Protein AF-A0A1Q3WCF1-F1 (afdb_monomer)

Nearest PDB structures (foldseek):
  7uqv-assembly1_B  TM=4.360E-01  e=8.100E-01  Pseudobacteroides cellulosolvens ATCC 35603 = DSM 2933
  7uqv-assembly2_C  TM=4.539E-01  e=1.122E+00  Pseudobacteroides cellulosolvens ATCC 35603 = DSM 2933
  3nvd-assembly2_B  TM=3.924E-01  e=1.007E+00  Bacillus subtilis
  7uqv-assembly1_A  TM=4.135E-01  e=1.733E+00  Pseudobacteroides cellulosolvens ATCC 35603 = DSM 2933
  3lk6-assembly1_A  TM=3.964E-01  e=2.984E+00  Bacillus subtilis

Sequence (309 aa):
MLNQNKFFKEEKLFKQASIIPLIFFIVLFNLAAMQANTQSNASLSKQPSNMIKVGLTDIPEKEEFNLEYLIKEKAYLKLLENDIIPYLQQKKIKSLTCFMSYAWGDSYHEYWVKRFSEMLHKAGIQVLLDRWAIKKGTVLAEFIKKIGEADWVVVVGTKLYLEKCNKRAENVRDKEPVVKFEAQLIEYLVGYSAQRGDKVIPILLEGTPEEGLPFMLRPKVFIDFSRGDYFEELLKLIRDLYDVDHRDKVFETFIERFKKYAAVAAANITEQERKEFQEKRAKEILKLDKEVSEEIDAYKKELLKKSTD

pLDDT: mean 74.84, std 23.02, range [22.56, 97.19]

Structure (mmCIF, N/CA/C/O backbone):
data_AF-A0A1Q3WCF1-F1
#
_entry.id   AF-A0A1Q3WCF1-F1
#
loop_
_atom_site.group_PDB
_atom_site.id
_atom_site.type_symbol
_atom_site.label_atom_id
_atom_site.label_alt_id
_atom_site.label_comp_id
_atom_site.label_asym_id
_atom_site.label_entity_id
_atom_site.label_seq_id
_atom_site.pdbx_PDB_ins_code
_atom_site.Cartn_x
_atom_site.Cartn_y
_atom_site.Cartn_z
_atom_site.occupancy
_atom_site.B_iso_or_equiv
_atom_site.auth_seq_id
_atom_site.auth_comp_id
_atom_site.auth_asym_id
_atom_site.auth_atom_id
_atom_site.pdbx_PDB_model_num
ATOM 1 N N . MET A 1 1 ? -6.353 -53.859 34.740 1.00 32.38 1 MET A N 1
ATOM 2 C CA . MET A 1 1 ? -5.549 -53.716 35.970 1.00 32.38 1 MET A CA 1
ATOM 3 C C . MET A 1 1 ? -4.821 -52.383 35.894 1.00 32.38 1 MET A C 1
ATOM 5 O O . MET A 1 1 ? -4.080 -52.228 34.940 1.00 32.38 1 MET A O 1
ATOM 9 N N . LEU A 1 2 ? -5.108 -51.486 36.856 1.00 31.56 2 LEU A N 1
ATOM 10 C CA . LEU A 1 2 ? -4.261 -50.417 37.438 1.00 31.56 2 LEU A CA 1
ATOM 11 C C . LEU A 1 2 ? -3.522 -49.431 36.495 1.00 31.56 2 LEU A C 1
ATOM 13 O O . LEU A 1 2 ? -2.828 -49.842 35.586 1.00 31.56 2 LEU A O 1
ATOM 17 N N . ASN A 1 3 ? -3.495 -48.115 36.713 1.00 27.27 3 ASN A N 1
ATOM 18 C CA . ASN A 1 3 ? -4.114 -47.240 37.705 1.00 27.27 3 ASN A CA 1
ATOM 19 C C . ASN A 1 3 ? -3.964 -45.782 37.215 1.00 27.27 3 ASN A C 1
ATOM 21 O O . ASN A 1 3 ? -3.098 -45.483 36.396 1.00 27.27 3 ASN A O 1
ATOM 25 N N . GLN A 1 4 ? -4.820 -44.897 37.714 1.00 32.75 4 GLN A N 1
ATOM 26 C CA . GLN A 1 4 ? -4.986 -43.511 37.285 1.00 32.75 4 GLN A CA 1
ATOM 27 C C . GLN A 1 4 ? -4.034 -42.475 37.935 1.00 32.75 4 GLN A C 1
ATOM 29 O O . GLN A 1 4 ? -3.490 -42.708 39.010 1.00 32.75 4 GLN A O 1
ATOM 34 N N . ASN A 1 5 ? -4.066 -41.266 37.341 1.00 31.52 5 ASN A N 1
ATOM 35 C CA . ASN A 1 5 ? -3.987 -39.914 37.938 1.00 31.52 5 ASN A CA 1
ATOM 36 C C . ASN A 1 5 ? -2.615 -39.313 38.310 1.00 31.52 5 ASN A C 1
ATOM 38 O O . ASN A 1 5 ? -1.992 -39.747 39.271 1.00 31.52 5 ASN A O 1
ATOM 42 N N . LYS A 1 6 ? -2.271 -38.147 37.722 1.00 30.58 6 LYS A N 1
ATOM 43 C CA . LYS A 1 6 ? -2.528 -36.804 38.314 1.00 30.58 6 LYS A CA 1
ATOM 44 C C . LYS A 1 6 ? -1.842 -35.631 37.561 1.00 30.58 6 LYS A C 1
ATOM 46 O O . LYS A 1 6 ? -0.657 -35.684 37.283 1.00 30.58 6 LYS A O 1
ATOM 51 N N . PHE A 1 7 ? -2.621 -34.546 37.420 1.00 26.75 7 PHE A N 1
ATOM 52 C CA . PHE A 1 7 ? -2.285 -33.104 37.523 1.00 26.75 7 PHE A CA 1
ATOM 53 C C . PHE A 1 7 ? -1.535 -32.324 36.413 1.00 26.75 7 PHE A C 1
ATOM 55 O O . PHE A 1 7 ? -0.323 -32.363 36.292 1.00 26.75 7 PHE A O 1
ATOM 62 N N . PHE A 1 8 ? -2.327 -31.515 35.689 1.00 29.05 8 PHE A N 1
ATOM 63 C CA . PHE A 1 8 ? -2.325 -30.036 35.593 1.00 29.05 8 PHE A CA 1
ATOM 64 C C . PHE A 1 8 ? -1.015 -29.209 35.675 1.00 29.05 8 PHE A C 1
ATOM 66 O O . PHE A 1 8 ? -0.327 -29.227 36.690 1.00 29.05 8 PHE A O 1
ATOM 73 N N . LYS A 1 9 ? -0.933 -28.268 34.709 1.00 27.44 9 LYS A N 1
ATOM 74 C CA . LYS A 1 9 ? -0.263 -26.944 34.688 1.00 27.44 9 LYS A CA 1
ATOM 75 C C . LYS A 1 9 ? 1.226 -26.900 34.296 1.00 27.44 9 LYS A C 1
ATOM 77 O O . LYS A 1 9 ? 2.074 -27.269 35.087 1.00 27.44 9 LYS A O 1
ATOM 82 N N . GLU A 1 10 ? 1.511 -26.304 33.131 1.00 28.80 10 GLU A N 1
ATOM 83 C CA . GLU A 1 10 ? 2.379 -25.115 33.027 1.00 28.80 10 GLU A CA 1
ATOM 84 C C . GLU A 1 10 ? 2.271 -24.444 31.640 1.00 28.80 10 GLU A C 1
ATOM 86 O O . GLU A 1 10 ? 2.553 -25.029 30.596 1.00 28.80 10 GLU A O 1
ATOM 91 N N . GLU A 1 11 ? 1.803 -23.192 31.660 1.00 35.38 11 GLU A N 1
ATOM 92 C CA . GLU A 1 11 ? 2.002 -22.186 30.616 1.00 35.38 11 GLU A CA 1
ATOM 93 C C . GLU A 1 11 ? 3.467 -21.711 30.603 1.00 35.38 11 GLU A C 1
ATOM 95 O O . GLU A 1 11 ? 4.160 -21.809 31.611 1.00 35.38 11 GLU A O 1
ATOM 100 N N . LYS A 1 12 ? 3.845 -21.042 29.503 1.00 30.89 12 LYS A N 1
ATOM 101 C CA . LYS A 1 12 ? 5.094 -20.300 29.224 1.00 30.89 12 LYS A CA 1
ATOM 102 C C . LYS A 1 12 ? 6.252 -21.109 28.653 1.00 30.89 12 LYS A C 1
ATOM 104 O O . LYS A 1 12 ? 7.085 -21.631 29.375 1.00 30.89 12 LYS A O 1
ATOM 109 N N . LEU A 1 13 ? 6.420 -20.975 27.339 1.00 27.58 13 LEU A N 1
ATOM 110 C CA . LEU A 1 13 ? 7.733 -20.961 26.686 1.00 27.58 13 LEU A CA 1
ATOM 111 C C . LEU A 1 13 ? 7.687 -20.040 25.448 1.00 27.58 13 LEU A C 1
ATOM 113 O O . LEU A 1 13 ? 7.908 -20.467 24.321 1.00 27.58 13 LEU A O 1
ATOM 117 N N . PHE A 1 14 ? 7.397 -18.749 25.653 1.00 31.19 14 PHE A N 1
ATOM 118 C CA . PHE A 1 14 ? 7.795 -17.715 24.689 1.00 31.19 14 PHE A CA 1
ATOM 119 C C . PHE A 1 14 ? 9.223 -17.302 25.049 1.00 31.19 14 PHE A C 1
ATOM 121 O O . PHE A 1 14 ? 9.461 -16.574 26.013 1.00 31.19 14 PHE A O 1
ATOM 128 N N . LYS A 1 15 ? 10.186 -17.884 24.331 1.00 32.00 15 LYS A N 1
ATOM 129 C CA . LYS A 1 15 ? 11.611 -17.579 24.467 1.00 32.00 15 LYS A CA 1
ATOM 130 C C . LYS A 1 15 ? 11.869 -16.116 24.092 1.00 32.00 15 LYS A C 1
ATOM 132 O O . LYS A 1 15 ? 11.337 -15.621 23.103 1.00 32.00 15 LYS A O 1
ATOM 137 N N . GLN A 1 16 ? 12.705 -15.473 24.905 1.00 36.78 16 GLN A N 1
ATOM 138 C CA . GLN A 1 16 ? 13.247 -14.123 24.754 1.00 36.78 16 GLN A CA 1
ATOM 139 C C . GLN A 1 16 ? 13.681 -13.834 23.309 1.00 36.78 16 GLN A C 1
ATOM 141 O O . GLN A 1 16 ? 14.698 -14.348 22.843 1.00 36.78 16 GLN A O 1
ATOM 146 N N . ALA A 1 17 ? 12.941 -12.967 22.620 1.00 31.34 17 ALA A N 1
ATOM 147 C CA . ALA A 1 17 ? 13.474 -12.216 21.496 1.00 31.34 17 ALA A CA 1
ATOM 148 C C . ALA A 1 17 ? 14.133 -10.956 22.067 1.00 31.34 17 ALA A C 1
ATOM 150 O O . ALA A 1 17 ? 13.488 -10.114 22.685 1.00 31.34 17 ALA A O 1
ATOM 151 N N . SER A 1 18 ? 15.449 -10.897 21.914 1.00 34.00 18 SER A N 1
ATOM 152 C CA . SER A 1 18 ? 16.310 -9.783 22.286 1.00 34.00 18 SER A CA 1
ATOM 153 C C . SER A 1 18 ? 15.791 -8.447 21.723 1.00 34.00 18 SER A C 1
ATOM 155 O O . SER A 1 18 ? 15.704 -8.279 20.509 1.00 34.00 18 SER A O 1
ATOM 157 N N . ILE A 1 19 ? 15.463 -7.498 22.608 1.00 38.38 19 ILE A N 1
ATOM 158 C CA . ILE A 1 19 ? 14.988 -6.127 22.300 1.00 38.38 19 ILE A CA 1
ATOM 159 C C . ILE A 1 19 ? 16.154 -5.229 21.800 1.00 38.38 19 ILE A C 1
ATOM 161 O O . ILE A 1 19 ? 15.967 -4.091 21.370 1.00 38.38 19 ILE A O 1
ATOM 165 N N . ILE A 1 20 ? 17.372 -5.780 21.756 1.00 38.06 20 ILE A N 1
ATOM 166 C CA . ILE A 1 20 ? 18.628 -5.105 21.400 1.00 38.06 20 ILE A CA 1
ATOM 167 C C . ILE A 1 20 ? 18.590 -4.348 20.049 1.00 38.06 20 ILE A C 1
ATOM 169 O O . ILE A 1 20 ? 19.142 -3.249 19.998 1.00 38.06 20 ILE A O 1
ATOM 173 N N . PRO A 1 21 ? 17.938 -4.818 18.960 1.00 35.00 21 PRO A N 1
ATOM 174 C CA . PRO A 1 21 ? 17.941 -4.073 17.695 1.00 35.00 21 PRO A CA 1
ATOM 175 C C . PRO A 1 21 ? 17.032 -2.833 17.700 1.00 35.00 21 PRO A C 1
ATOM 177 O O . PRO A 1 21 ? 17.277 -1.898 16.940 1.00 35.00 21 PRO A O 1
ATOM 180 N N . LEU A 1 22 ? 15.979 -2.827 18.528 1.00 32.72 22 LEU A N 1
ATOM 181 C CA . LEU A 1 22 ? 14.959 -1.773 18.543 1.00 32.72 22 LEU A CA 1
ATOM 182 C C . LEU A 1 22 ? 15.417 -0.567 19.379 1.00 32.72 22 LEU A C 1
ATOM 184 O O . LEU A 1 22 ? 15.251 0.578 18.967 1.00 32.72 22 LEU A O 1
ATOM 188 N N . ILE A 1 23 ? 16.085 -0.837 20.504 1.00 38.06 23 ILE A N 1
ATOM 189 C CA . ILE A 1 23 ? 16.646 0.183 21.404 1.00 38.06 23 ILE A CA 1
ATOM 190 C C . ILE A 1 23 ? 17.826 0.917 20.741 1.00 38.06 23 ILE A C 1
ATOM 192 O O . ILE A 1 23 ? 17.953 2.135 20.868 1.00 38.06 23 ILE A O 1
ATOM 196 N N . PHE A 1 24 ? 18.640 0.220 19.936 1.00 32.47 24 PHE A N 1
ATOM 197 C CA . PHE A 1 24 ? 19.779 0.830 19.235 1.00 32.47 24 PHE A CA 1
ATOM 198 C C . PHE A 1 24 ? 19.354 1.889 18.198 1.00 32.47 24 PHE A C 1
ATOM 200 O O . PHE A 1 24 ? 20.060 2.878 17.995 1.00 32.47 24 PHE A O 1
ATOM 207 N N . PHE A 1 25 ? 18.180 1.727 17.574 1.00 34.00 25 PHE A N 1
ATOM 208 C CA . PHE A 1 25 ? 17.647 2.680 16.591 1.00 34.00 25 PHE A CA 1
ATOM 209 C C . PHE A 1 25 ? 17.113 3.970 17.232 1.00 34.00 25 PHE A C 1
ATOM 211 O O . PHE A 1 25 ? 17.299 5.051 16.675 1.00 34.00 25 PHE A O 1
ATOM 218 N N . ILE A 1 26 ? 16.498 3.875 18.415 1.00 41.03 26 ILE A N 1
ATOM 219 C CA . ILE A 1 26 ? 15.923 5.025 19.133 1.00 41.03 26 ILE A CA 1
ATOM 220 C C . ILE A 1 26 ? 17.032 5.903 19.741 1.00 41.03 26 ILE A C 1
ATOM 222 O O . ILE A 1 26 ? 16.950 7.133 19.710 1.00 41.03 26 ILE A O 1
ATOM 226 N N . VAL A 1 27 ? 18.113 5.289 20.236 1.00 36.06 27 VAL A N 1
ATOM 227 C CA . VAL A 1 27 ? 19.242 6.011 20.849 1.00 36.06 27 VAL A CA 1
ATOM 228 C C . VAL A 1 27 ? 20.070 6.780 19.810 1.00 36.06 27 VAL A C 1
ATOM 230 O O . VAL A 1 27 ? 20.427 7.934 20.055 1.00 36.06 27 VAL A O 1
ATOM 233 N N . LEU A 1 28 ? 20.333 6.209 18.624 1.00 32.53 28 LEU A N 1
ATOM 234 C CA . LEU A 1 28 ? 21.101 6.907 17.579 1.00 32.53 28 LEU A CA 1
ATOM 235 C C . LEU A 1 28 ? 20.364 8.135 17.019 1.00 32.53 28 LEU A C 1
ATOM 237 O O . LEU A 1 28 ? 20.999 9.131 16.672 1.00 32.53 28 LEU A O 1
ATOM 241 N N . PHE A 1 29 ? 19.030 8.083 16.948 1.00 34.25 29 PHE A N 1
ATOM 242 C CA . PHE A 1 29 ? 18.225 9.161 16.368 1.00 34.25 29 PHE A CA 1
ATOM 243 C C . PHE A 1 29 ? 18.147 10.393 17.284 1.00 34.25 29 PHE A C 1
ATOM 245 O O . PHE A 1 29 ? 18.262 11.526 16.815 1.00 34.25 29 PHE A O 1
ATOM 252 N N . ASN A 1 30 ? 18.035 10.184 18.600 1.00 35.72 30 ASN A N 1
ATOM 253 C CA . ASN A 1 30 ? 18.016 11.280 19.573 1.00 35.72 30 ASN A CA 1
ATOM 254 C C . ASN A 1 30 ? 19.384 11.969 19.715 1.00 35.72 30 ASN A C 1
ATOM 256 O O . ASN A 1 30 ? 19.449 13.189 19.875 1.00 35.72 30 ASN A O 1
ATOM 260 N N . LEU A 1 31 ? 20.486 11.222 19.581 1.00 31.17 31 LEU A N 1
ATOM 261 C CA . LEU A 1 31 ? 21.833 11.797 19.650 1.00 31.17 31 LEU A CA 1
ATOM 262 C C . LEU A 1 31 ? 22.152 12.685 18.431 1.00 31.17 31 LEU A C 1
ATOM 264 O O . LEU A 1 31 ? 22.764 13.744 18.586 1.00 31.17 31 LEU A O 1
ATOM 268 N N . ALA A 1 32 ? 21.669 12.310 17.239 1.00 35.81 32 ALA A N 1
ATOM 269 C CA . ALA A 1 32 ? 21.812 13.121 16.028 1.00 35.81 32 ALA A CA 1
ATOM 270 C C . ALA A 1 32 ? 20.972 14.415 16.091 1.00 35.81 32 ALA A C 1
ATOM 272 O O . ALA A 1 32 ? 21.423 15.475 15.655 1.00 35.81 32 ALA A O 1
ATOM 273 N N . ALA A 1 33 ? 19.779 14.353 16.695 1.00 38.12 33 ALA A N 1
ATOM 274 C CA . ALA A 1 33 ? 18.912 15.516 16.885 1.00 38.12 33 ALA A CA 1
ATOM 275 C C . ALA A 1 33 ? 19.499 16.549 17.869 1.00 38.12 33 ALA A C 1
ATOM 277 O O . ALA A 1 33 ? 19.366 17.753 17.646 1.00 38.12 33 ALA A O 1
ATOM 278 N N . MET A 1 34 ? 20.202 16.109 18.922 1.00 33.78 34 MET A N 1
ATOM 279 C CA . MET A 1 34 ? 20.854 17.028 19.868 1.00 33.78 34 MET A CA 1
ATOM 280 C C . MET A 1 34 ? 22.097 17.722 19.289 1.00 33.78 34 MET A C 1
ATOM 282 O O . MET A 1 34 ? 22.334 18.892 19.596 1.00 33.78 34 MET A O 1
ATOM 286 N N . GLN A 1 35 ? 22.867 17.046 18.427 1.00 35.75 35 GLN A N 1
ATOM 287 C CA . GLN A 1 35 ? 24.041 17.643 17.771 1.00 35.75 35 GLN A CA 1
ATOM 288 C C . GLN A 1 35 ? 23.660 18.646 16.670 1.00 35.75 35 GLN A C 1
ATOM 290 O O . GLN A 1 35 ? 24.342 19.654 16.498 1.00 35.75 35 GLN A O 1
ATOM 295 N N . ALA A 1 36 ? 22.536 18.437 15.976 1.00 38.19 36 ALA A N 1
ATOM 296 C CA . ALA A 1 36 ? 22.036 19.393 14.984 1.00 38.19 36 ALA A CA 1
ATOM 297 C C . ALA A 1 36 ? 21.556 20.720 15.613 1.00 38.19 36 ALA A C 1
ATOM 299 O O . ALA A 1 36 ? 21.658 21.778 14.992 1.00 38.19 36 ALA A O 1
ATOM 300 N N . ASN A 1 37 ? 21.076 20.685 16.862 1.00 31.77 37 ASN A N 1
ATOM 301 C CA . ASN A 1 37 ? 20.450 21.839 17.514 1.00 31.77 37 ASN A CA 1
ATOM 302 C C . ASN A 1 37 ? 21.450 22.821 18.162 1.00 31.77 37 ASN A C 1
ATOM 304 O O . ASN A 1 37 ? 21.056 23.881 18.640 1.00 31.77 37 ASN A O 1
ATOM 308 N N . THR A 1 38 ? 22.746 22.490 18.191 1.00 34.59 38 THR A N 1
ATOM 309 C CA . THR A 1 38 ? 23.788 23.318 18.829 1.00 34.59 38 THR A CA 1
ATOM 310 C C . THR A 1 38 ? 24.620 24.157 17.850 1.00 34.59 38 THR A C 1
ATOM 312 O O . THR A 1 38 ? 25.395 24.994 18.305 1.00 34.59 38 THR A O 1
ATOM 315 N N . GLN A 1 39 ? 24.454 24.006 16.526 1.00 32.06 39 GLN A N 1
ATOM 316 C CA . GLN A 1 39 ? 25.343 24.646 15.535 1.00 32.06 39 GLN A CA 1
ATOM 317 C C . GLN A 1 39 ? 24.691 25.504 14.431 1.00 32.06 39 GLN A C 1
ATOM 319 O O . GLN A 1 39 ? 25.391 25.906 13.508 1.00 32.06 39 GLN A O 1
ATOM 324 N N . SER A 1 40 ? 23.413 25.891 14.507 1.00 29.66 40 SER A N 1
ATOM 325 C CA . SER A 1 40 ? 22.850 26.809 13.490 1.00 29.66 40 SER A CA 1
ATOM 326 C C . SER A 1 40 ? 21.924 27.899 14.036 1.00 29.66 40 SER A C 1
ATOM 328 O O . SER A 1 40 ? 20.828 28.125 13.543 1.00 29.66 40 SER A O 1
ATOM 330 N N . ASN A 1 41 ? 22.414 28.661 15.017 1.00 28.73 41 ASN A N 1
ATOM 331 C CA . ASN A 1 41 ? 21.921 30.019 15.264 1.00 28.73 41 ASN A CA 1
ATOM 332 C C . ASN A 1 41 ? 22.866 31.038 14.611 1.00 28.73 41 ASN A C 1
ATOM 334 O O . ASN A 1 41 ? 23.745 31.586 15.270 1.00 28.73 41 ASN A O 1
ATOM 338 N N . ALA A 1 42 ? 22.676 31.298 13.313 1.00 26.92 42 ALA A N 1
ATOM 339 C CA . ALA A 1 42 ? 23.121 32.534 12.670 1.00 26.92 42 ALA A CA 1
ATOM 340 C C . ALA A 1 42 ? 22.309 32.829 11.390 1.00 26.92 42 ALA A C 1
ATOM 342 O O . ALA A 1 42 ? 22.416 32.128 10.389 1.00 26.92 42 ALA A O 1
ATOM 343 N N . SER A 1 43 ? 21.566 33.941 11.442 1.00 25.44 43 SER A N 1
ATOM 344 C CA . SER A 1 43 ? 20.993 34.751 10.346 1.00 25.44 43 SER A CA 1
ATOM 345 C C . SER A 1 43 ? 19.837 34.206 9.479 1.00 25.44 43 SER A C 1
ATOM 347 O O . SER A 1 43 ? 19.958 33.254 8.720 1.00 25.44 43 SER A O 1
ATOM 349 N N . LEU A 1 44 ? 18.719 34.941 9.573 1.00 25.75 44 LEU A N 1
ATOM 350 C CA . LEU A 1 44 ? 17.440 34.836 8.864 1.00 25.75 44 LEU A CA 1
ATOM 351 C C . LEU A 1 44 ? 17.513 35.204 7.367 1.00 25.75 44 LEU A C 1
ATOM 353 O O . LEU A 1 44 ? 18.125 36.209 7.019 1.00 25.75 44 LEU A O 1
ATOM 357 N N . SER A 1 45 ? 16.658 34.583 6.542 1.00 24.53 45 SER A N 1
ATOM 358 C CA . SER A 1 45 ? 15.592 35.316 5.825 1.00 24.53 45 SER A CA 1
ATOM 359 C C . SER A 1 45 ? 14.449 34.379 5.392 1.00 24.53 45 SER A C 1
ATOM 361 O O . SER A 1 45 ? 14.652 33.211 5.082 1.00 24.53 45 SER A O 1
ATOM 363 N N . LYS A 1 46 ? 13.222 34.902 5.479 1.00 29.28 46 LYS A N 1
ATOM 364 C CA . LYS A 1 46 ? 11.924 34.224 5.343 1.00 29.28 46 LYS A CA 1
ATOM 365 C C . LYS A 1 46 ? 11.585 33.866 3.891 1.00 29.28 46 LYS A C 1
ATOM 367 O O . LYS A 1 46 ? 11.646 34.753 3.051 1.00 29.28 46 LYS A O 1
ATOM 372 N N . GLN A 1 47 ? 10.977 32.695 3.684 1.00 22.56 47 GLN A N 1
ATOM 373 C CA . GLN A 1 47 ? 9.607 32.582 3.148 1.00 22.56 47 GLN A CA 1
ATOM 374 C C . GLN A 1 47 ? 8.944 31.295 3.680 1.00 22.56 47 GLN A C 1
ATOM 376 O O . GLN A 1 47 ? 9.570 30.239 3.625 1.00 22.56 47 GLN A O 1
ATOM 381 N N . PRO A 1 48 ? 7.700 31.338 4.199 1.00 25.17 48 PRO A N 1
ATOM 382 C CA . PRO A 1 48 ? 6.963 30.129 4.525 1.00 25.17 48 PRO A CA 1
ATOM 383 C C . PRO A 1 48 ? 6.296 29.625 3.243 1.00 25.17 48 PRO A C 1
ATOM 385 O O . PRO A 1 48 ? 5.292 30.182 2.798 1.00 25.17 48 PRO A O 1
ATOM 388 N N . SER A 1 49 ? 6.841 28.578 2.626 1.00 25.97 49 SER A N 1
ATOM 389 C CA . SER A 1 49 ? 6.087 27.837 1.618 1.00 25.97 49 SER A CA 1
ATOM 390 C C . SER A 1 49 ? 5.019 27.016 2.340 1.00 25.97 49 SER A C 1
ATOM 392 O O . SER A 1 49 ? 5.244 25.866 2.717 1.00 25.97 49 SER A O 1
ATOM 394 N N . ASN A 1 50 ? 3.852 27.625 2.552 1.00 31.45 50 ASN A N 1
ATOM 395 C CA . ASN A 1 50 ? 2.605 26.902 2.768 1.00 31.45 50 ASN A CA 1
ATOM 396 C C . ASN A 1 50 ? 2.334 26.050 1.517 1.00 31.45 50 ASN A C 1
ATOM 398 O O . ASN A 1 50 ? 1.631 26.476 0.605 1.00 31.45 50 ASN A O 1
ATOM 402 N N . MET A 1 51 ? 2.920 24.856 1.451 1.00 26.42 51 MET A N 1
ATOM 403 C CA . MET A 1 51 ? 2.507 23.813 0.520 1.00 26.42 51 MET A CA 1
ATOM 404 C C . MET A 1 51 ? 1.795 22.737 1.323 1.00 26.42 51 MET A C 1
ATOM 406 O O . MET A 1 51 ? 2.409 21.952 2.042 1.00 26.42 51 MET A O 1
ATOM 410 N N . ILE A 1 52 ? 0.473 22.739 1.198 1.00 29.62 52 ILE A N 1
ATOM 411 C CA . ILE A 1 52 ? -0.398 21.652 1.626 1.00 29.62 52 ILE A 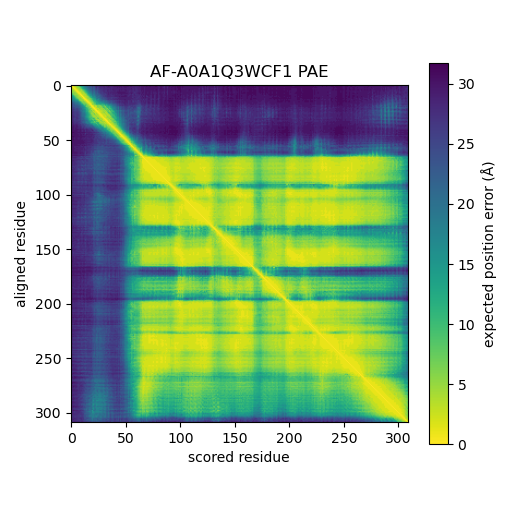CA 1
ATOM 412 C C . ILE A 1 52 ? 0.039 20.415 0.826 1.00 29.62 52 ILE A C 1
ATOM 414 O O . ILE A 1 52 ? -0.192 20.341 -0.381 1.00 29.62 52 ILE A O 1
ATOM 418 N N . LYS A 1 53 ? 0.734 19.476 1.478 1.00 35.59 53 LYS A N 1
ATOM 419 C CA . LYS A 1 53 ? 1.162 18.198 0.891 1.00 35.59 53 LYS A CA 1
ATOM 420 C C . LYS A 1 53 ? -0.035 17.248 0.817 1.00 35.59 53 LYS A C 1
ATOM 422 O O . LYS A 1 53 ? -0.194 16.370 1.655 1.00 35.59 53 LYS A O 1
ATOM 427 N N . VAL A 1 54 ? -0.915 17.464 -0.153 1.00 38.12 54 VAL A N 1
ATOM 428 C CA . VAL A 1 54 ? -2.057 16.577 -0.415 1.00 38.12 54 VAL A CA 1
ATOM 429 C C . VAL A 1 54 ? -1.516 15.240 -0.955 1.00 38.12 54 VAL A C 1
ATOM 431 O O . VAL A 1 54 ? -0.850 15.232 -1.990 1.00 38.12 54 VAL A O 1
ATOM 434 N N . GLY A 1 55 ? -1.718 14.151 -0.197 1.00 42.38 55 GLY A N 1
ATOM 435 C CA . GLY A 1 55 ? -1.271 12.773 -0.492 1.00 42.38 55 GLY A CA 1
ATOM 436 C C . GLY A 1 55 ? -0.332 12.150 0.559 1.00 42.38 55 GLY A C 1
ATOM 437 O O . GLY A 1 55 ? -0.387 10.951 0.815 1.00 42.38 55 GLY A O 1
ATOM 438 N N . LEU A 1 56 ? 0.459 12.974 1.260 1.00 44.91 56 LEU A N 1
ATOM 439 C CA . LEU A 1 56 ? 1.299 12.574 2.408 1.00 44.91 56 LEU A CA 1
ATOM 440 C C . LEU A 1 56 ? 0.559 12.684 3.764 1.00 44.91 56 LEU A C 1
ATOM 442 O O . LEU A 1 56 ? 1.166 12.706 4.834 1.00 44.91 56 LEU A O 1
ATOM 446 N N . THR A 1 57 ? -0.762 12.827 3.750 1.00 41.25 57 THR A N 1
ATOM 447 C CA . THR A 1 57 ? -1.551 13.107 4.961 1.00 41.25 57 THR A CA 1
ATOM 448 C C . THR A 1 57 ? -2.206 11.874 5.574 1.00 41.25 57 THR A C 1
ATOM 450 O O . THR A 1 57 ? -2.575 11.920 6.745 1.00 41.25 57 THR A O 1
ATOM 453 N N . ASP A 1 58 ? -2.320 10.771 4.831 1.00 44.47 58 ASP A N 1
ATOM 454 C CA . ASP A 1 58 ? -3.101 9.610 5.285 1.00 44.47 58 ASP A CA 1
ATOM 455 C C . ASP A 1 58 ? -2.275 8.615 6.105 1.00 44.47 58 ASP A C 1
ATOM 457 O O . ASP A 1 58 ? -2.784 8.009 7.044 1.00 44.47 58 ASP A O 1
ATOM 461 N N . ILE A 1 59 ? -0.978 8.492 5.811 1.00 44.00 59 ILE A N 1
ATOM 462 C CA . ILE A 1 59 ? -0.012 7.823 6.687 1.00 44.00 59 ILE A CA 1
ATOM 463 C C . ILE A 1 59 ? 0.798 8.934 7.362 1.00 44.00 59 ILE A C 1
ATOM 465 O O . ILE A 1 59 ? 1.741 9.416 6.763 1.00 44.00 59 ILE A O 1
ATOM 469 N N . PRO A 1 60 ? 0.446 9.428 8.549 1.00 43.44 60 PRO A N 1
ATOM 470 C CA . PRO A 1 60 ? 1.131 10.570 9.152 1.00 43.44 60 PRO A CA 1
ATOM 471 C C . PRO A 1 60 ? 2.638 10.349 9.330 1.00 43.44 60 PRO A C 1
ATOM 473 O O . PRO A 1 60 ? 3.116 9.216 9.459 1.00 43.44 60 PRO A O 1
ATOM 476 N N . GLU A 1 61 ? 3.391 11.455 9.340 1.00 43.72 61 GLU A N 1
ATOM 477 C CA . GLU A 1 61 ? 4.803 11.448 9.722 1.00 43.72 61 GLU A CA 1
ATOM 478 C C . GLU A 1 61 ? 4.940 10.721 11.074 1.00 43.72 61 GLU A C 1
ATOM 480 O O . GLU A 1 61 ? 4.239 11.030 12.031 1.00 43.72 61 GLU A O 1
ATOM 485 N N . LYS A 1 62 ? 5.827 9.721 11.149 1.00 50.41 62 LYS A N 1
ATOM 486 C CA . LYS A 1 62 ? 6.241 9.077 12.411 1.00 50.41 62 LYS A CA 1
ATOM 487 C C . LYS A 1 62 ? 5.107 8.494 13.271 1.00 50.41 62 LYS A C 1
ATOM 489 O O . LYS A 1 62 ? 4.918 8.893 14.412 1.00 50.41 62 LYS A O 1
ATOM 494 N N . GLU A 1 63 ? 4.398 7.482 12.774 1.00 49.47 63 GLU A N 1
ATOM 495 C CA . GLU A 1 63 ? 3.441 6.704 13.587 1.00 49.47 63 GLU A CA 1
ATOM 496 C C . GLU A 1 63 ? 2.301 7.533 14.227 1.00 49.47 63 GLU A C 1
ATOM 498 O O . GLU A 1 63 ? 1.534 6.991 15.025 1.00 49.47 63 GLU A O 1
ATOM 503 N N . GLU A 1 64 ? 2.105 8.809 13.875 1.00 54.09 64 GLU A N 1
ATOM 504 C CA . GLU A 1 64 ? 1.077 9.701 14.441 1.00 54.09 64 GLU A CA 1
ATOM 505 C C . GLU A 1 64 ? -0.329 9.440 13.865 1.00 54.09 64 GLU A C 1
ATOM 507 O O . GLU A 1 64 ? -1.099 10.358 13.596 1.00 54.09 64 GLU A O 1
ATOM 512 N N . PHE A 1 65 ? -0.690 8.168 13.645 1.00 62.75 65 PHE A N 1
ATOM 513 C CA . PHE A 1 65 ? -1.998 7.781 13.111 1.00 62.75 65 PHE A CA 1
ATOM 514 C C . PHE A 1 65 ? -3.127 8.377 13.950 1.00 62.75 65 PHE A C 1
ATOM 516 O O . PHE A 1 65 ? -3.216 8.126 15.159 1.00 62.75 65 PHE A O 1
ATOM 523 N N . ASN A 1 66 ? -3.988 9.161 13.298 1.00 76.38 66 ASN A N 1
ATOM 524 C CA . ASN A 1 66 ? -5.192 9.670 13.930 1.00 76.38 66 ASN A CA 1
ATOM 525 C C . ASN A 1 66 ? -6.178 8.512 14.185 1.00 76.38 66 ASN A C 1
ATOM 527 O O . ASN A 1 66 ? -6.092 7.433 13.590 1.00 76.38 66 ASN A O 1
ATOM 531 N N . LEU A 1 67 ? -7.105 8.727 15.118 1.00 82.94 67 LEU A N 1
ATOM 532 C CA . LEU A 1 67 ? -8.047 7.695 15.550 1.00 82.94 67 LEU A CA 1
ATOM 533 C C . LEU A 1 67 ? -8.879 7.139 14.381 1.00 82.94 67 LEU A C 1
ATOM 535 O O . LEU A 1 67 ? -9.129 5.937 14.318 1.00 82.94 67 LEU A O 1
ATOM 539 N N . GLU A 1 68 ? -9.261 7.998 13.435 1.00 85.38 68 GLU A N 1
ATOM 540 C CA . GLU A 1 68 ? -10.026 7.609 12.250 1.00 85.38 68 GLU A CA 1
ATOM 541 C C . GLU A 1 68 ? -9.255 6.608 11.382 1.00 85.38 68 GLU A C 1
ATOM 543 O O . GLU A 1 68 ? -9.797 5.556 11.039 1.00 85.38 68 GLU A O 1
ATOM 548 N N . TYR A 1 69 ? -7.981 6.880 11.092 1.00 85.88 69 TYR A N 1
ATOM 549 C CA . TYR A 1 69 ? -7.124 5.975 10.332 1.00 85.88 69 TYR A CA 1
ATOM 550 C C . TYR A 1 69 ? -7.050 4.593 10.988 1.00 85.88 69 TYR A C 1
ATOM 552 O O . TYR A 1 69 ? -7.242 3.584 10.316 1.00 85.88 69 TYR A O 1
ATOM 560 N N . LEU A 1 70 ? -6.820 4.518 12.303 1.00 86.69 70 LEU A N 1
ATOM 561 C CA . LEU A 1 70 ? -6.696 3.232 13.004 1.00 86.69 70 LEU A CA 1
ATOM 562 C C . LEU A 1 70 ? -8.007 2.439 13.011 1.00 86.69 70 LEU A C 1
ATOM 564 O O . LEU A 1 70 ? -8.007 1.210 12.899 1.00 86.69 70 LEU A O 1
ATOM 568 N N . ILE A 1 71 ? -9.136 3.138 13.130 1.00 89.25 71 ILE A N 1
ATOM 569 C CA . ILE A 1 71 ? -10.471 2.543 13.037 1.00 89.25 71 ILE A CA 1
ATOM 570 C C . ILE A 1 71 ? -10.712 1.989 11.627 1.00 89.25 71 ILE A C 1
ATOM 572 O O . ILE A 1 71 ? -11.237 0.877 11.493 1.00 89.25 71 ILE A O 1
ATOM 576 N N . LYS A 1 72 ? -10.307 2.729 10.589 1.00 91.06 72 LYS A N 1
ATOM 577 C CA . LYS A 1 72 ? -10.366 2.287 9.191 1.00 91.06 72 LYS A CA 1
ATOM 578 C C . LYS A 1 72 ? -9.432 1.107 8.926 1.00 91.06 72 LYS A C 1
ATOM 580 O O . LYS A 1 72 ? -9.904 0.109 8.389 1.00 91.06 72 LYS A O 1
ATOM 585 N N . GLU A 1 73 ? -8.180 1.144 9.391 1.00 91.44 73 GLU A N 1
ATOM 586 C CA . GLU A 1 73 ? -7.230 0.027 9.265 1.00 91.44 73 GLU A CA 1
ATOM 587 C C . GLU A 1 73 ? -7.823 -1.239 9.882 1.00 91.44 73 GLU A C 1
ATOM 589 O O . GLU A 1 73 ? -7.865 -2.290 9.247 1.00 91.44 73 GLU A O 1
ATOM 594 N N . LYS A 1 74 ? -8.363 -1.145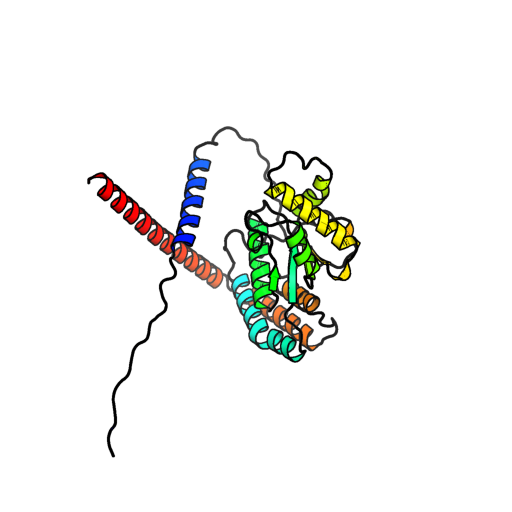 11.101 1.00 91.81 74 LYS A N 1
ATOM 595 C CA . LYS A 1 74 ? -8.961 -2.297 11.782 1.00 91.81 74 LYS A CA 1
ATOM 596 C C . LYS A 1 74 ? -10.147 -2.882 11.014 1.00 91.81 74 LYS A C 1
ATOM 598 O O . LYS A 1 74 ? -10.296 -4.103 10.969 1.00 91.81 74 LYS A O 1
ATOM 603 N N . ALA A 1 75 ? -10.995 -2.045 10.425 1.00 93.31 75 ALA A N 1
ATOM 604 C CA . ALA A 1 75 ? -12.119 -2.520 9.622 1.00 93.31 75 ALA A CA 1
ATOM 605 C C . ALA A 1 75 ? -11.692 -3.108 8.286 1.00 93.31 75 ALA A C 1
ATOM 607 O O . ALA A 1 75 ? -12.205 -4.156 7.903 1.00 93.31 75 ALA A O 1
ATOM 608 N N . TYR A 1 76 ? -10.729 -2.475 7.620 1.00 95.50 76 TYR A N 1
ATOM 609 C CA . TYR A 1 76 ? -10.112 -2.994 6.411 1.00 95.50 76 TYR A CA 1
ATOM 610 C C . TYR A 1 76 ? -9.525 -4.390 6.660 1.00 95.50 76 TYR A C 1
ATOM 612 O O . TYR A 1 76 ? -9.828 -5.323 5.924 1.00 95.50 76 TYR A O 1
ATOM 620 N N . LEU A 1 77 ? -8.766 -4.577 7.745 1.00 95.62 77 LEU A N 1
ATOM 621 C CA . LEU A 1 77 ? -8.173 -5.874 8.086 1.00 95.62 77 LEU A CA 1
ATOM 622 C C . LEU A 1 77 ? -9.230 -6.941 8.381 1.00 95.62 77 LEU A C 1
ATOM 624 O O . LEU A 1 77 ? -9.106 -8.067 7.911 1.00 95.62 77 LEU A O 1
ATOM 628 N N . LYS A 1 78 ? -10.304 -6.584 9.096 1.00 95.69 78 LYS A N 1
ATOM 629 C CA . LYS A 1 78 ? -11.431 -7.500 9.318 1.00 95.69 78 LYS A CA 1
ATOM 630 C C . LYS A 1 78 ? -12.142 -7.873 8.019 1.00 95.69 78 LYS A C 1
ATOM 632 O O . LYS A 1 78 ? -12.537 -9.023 7.872 1.00 95.69 78 LYS A O 1
ATOM 637 N N . LEU A 1 79 ? -12.334 -6.919 7.111 1.00 96.50 79 LEU A N 1
ATOM 638 C CA . LEU A 1 79 ? -12.932 -7.162 5.797 1.00 96.50 79 LEU A CA 1
ATOM 639 C C . LEU A 1 79 ? -12.030 -8.064 4.940 1.00 96.50 79 LEU A C 1
ATOM 641 O O . LEU A 1 79 ? -12.527 -8.975 4.279 1.00 96.50 79 LEU A O 1
ATOM 645 N N . LEU A 1 80 ? -10.712 -7.848 4.979 1.00 95.62 80 LEU A N 1
ATOM 646 C CA . LEU A 1 80 ? -9.752 -8.722 4.310 1.00 95.62 80 LEU A CA 1
ATOM 647 C C . LEU A 1 80 ? -9.855 -10.162 4.813 1.00 95.62 80 LEU A C 1
ATOM 649 O O . LEU A 1 80 ? -10.033 -11.078 4.015 1.00 95.62 80 LEU A O 1
ATOM 653 N N . GLU A 1 81 ? -9.731 -10.348 6.126 1.00 95.81 81 GLU A N 1
ATOM 654 C CA . GLU A 1 81 ? -9.635 -11.664 6.756 1.00 95.81 81 GLU A CA 1
ATOM 655 C C . GLU A 1 81 ? -10.929 -12.472 6.622 1.00 95.81 81 GLU A C 1
ATOM 657 O O . GLU A 1 81 ? -10.884 -13.652 6.280 1.00 95.81 81 GLU A O 1
ATOM 662 N N . ASN A 1 82 ? -12.081 -11.840 6.859 1.00 96.38 82 ASN A N 1
ATOM 663 C CA . ASN A 1 82 ? -13.352 -12.558 6.937 1.00 96.38 82 ASN A CA 1
ATOM 664 C C . ASN A 1 82 ? -14.039 -12.736 5.580 1.00 96.38 82 ASN A C 1
ATOM 666 O O . ASN A 1 82 ? -14.831 -13.664 5.431 1.00 96.38 82 ASN A O 1
ATOM 670 N N . ASP A 1 83 ? -13.770 -11.863 4.604 1.00 96.50 83 ASP A N 1
ATOM 671 C CA . ASP A 1 83 ? -14.547 -11.823 3.364 1.00 96.50 83 ASP A CA 1
ATOM 672 C C . ASP A 1 83 ? -13.668 -11.916 2.114 1.00 96.50 83 ASP A C 1
ATOM 674 O O . ASP A 1 83 ? -13.852 -12.825 1.303 1.00 96.50 83 ASP A O 1
ATOM 678 N N . ILE A 1 84 ? -12.691 -11.015 1.956 1.00 95.81 84 ILE A N 1
ATOM 679 C CA . ILE A 1 84 ? -11.933 -10.897 0.699 1.00 95.81 84 ILE A CA 1
ATOM 680 C C . ILE A 1 84 ? -10.996 -12.088 0.499 1.00 95.81 84 ILE A C 1
ATOM 682 O O . ILE A 1 84 ? -11.020 -12.704 -0.564 1.00 95.81 84 ILE A O 1
ATOM 686 N N . ILE A 1 85 ? -10.185 -12.446 1.496 1.00 94.75 85 ILE A N 1
ATOM 687 C CA . ILE A 1 85 ? -9.239 -13.566 1.381 1.00 94.75 85 ILE A CA 1
ATOM 688 C C . ILE A 1 85 ? -9.981 -14.890 1.125 1.00 94.75 85 ILE A C 1
ATOM 690 O O . ILE A 1 85 ? -9.619 -15.576 0.164 1.00 94.75 85 ILE A O 1
ATOM 694 N N . PRO A 1 86 ? -11.042 -15.249 1.880 1.00 95.31 86 PRO A N 1
ATOM 695 C CA . PRO A 1 86 ? -11.840 -16.437 1.577 1.00 95.31 86 PRO A CA 1
ATOM 696 C C . PRO A 1 86 ? -12.428 -16.426 0.162 1.00 95.31 86 PRO A C 1
ATOM 698 O O . PRO A 1 86 ? -12.392 -17.446 -0.527 1.00 95.31 86 PRO A O 1
ATOM 701 N N . TYR A 1 87 ? -12.931 -15.280 -0.300 1.00 95.19 87 TYR A N 1
ATOM 702 C CA . TYR A 1 87 ? -13.451 -15.126 -1.657 1.00 95.19 87 TYR A CA 1
ATOM 703 C C . TYR A 1 87 ? -12.368 -15.370 -2.729 1.00 95.19 87 TYR A C 1
ATOM 705 O O . TYR A 1 87 ? -12.587 -16.139 -3.669 1.00 95.19 87 TYR A O 1
ATOM 713 N N . LEU A 1 88 ? -11.177 -14.783 -2.569 1.00 92.81 88 LEU A N 1
ATOM 714 C CA . LEU A 1 88 ? -10.055 -14.965 -3.498 1.00 92.81 88 LEU A CA 1
ATOM 715 C C . LEU A 1 88 ? -9.570 -16.426 -3.529 1.00 92.81 88 LEU A C 1
ATOM 717 O O . LEU A 1 88 ? -9.294 -16.974 -4.599 1.00 92.81 88 LEU A O 1
ATOM 721 N N . GLN A 1 89 ? -9.534 -17.088 -2.369 1.00 90.12 89 GLN A N 1
ATOM 722 C CA . GLN A 1 89 ? -9.179 -18.506 -2.256 1.00 90.12 89 GLN A CA 1
ATOM 723 C C . GLN A 1 89 ? -10.194 -19.420 -2.954 1.00 90.12 89 GLN A C 1
ATOM 725 O O . GLN A 1 89 ? -9.799 -20.360 -3.645 1.00 90.12 89 GLN A O 1
ATOM 730 N N . GLN A 1 90 ? -11.497 -19.138 -2.834 1.00 90.88 90 GLN A N 1
ATOM 731 C CA . GLN A 1 90 ? -12.549 -19.894 -3.530 1.00 90.88 90 GLN A CA 1
ATOM 732 C C . GLN A 1 90 ? -12.406 -19.816 -5.052 1.00 90.88 90 GLN A C 1
ATOM 734 O O . GLN A 1 90 ? -12.644 -20.803 -5.750 1.00 90.88 90 GLN A O 1
ATOM 739 N N . LYS A 1 91 ? -11.942 -18.674 -5.572 1.00 87.62 91 LYS A N 1
ATOM 740 C CA . LYS A 1 91 ? -11.626 -18.502 -6.996 1.00 87.62 91 LYS A CA 1
ATOM 741 C C . LYS A 1 91 ? -10.332 -19.201 -7.438 1.00 87.62 91 LYS A C 1
ATOM 743 O O . LYS A 1 91 ? -9.970 -19.105 -8.607 1.00 87.62 91 LYS A O 1
ATOM 748 N N . LYS A 1 92 ? -9.663 -19.942 -6.541 1.00 81.38 9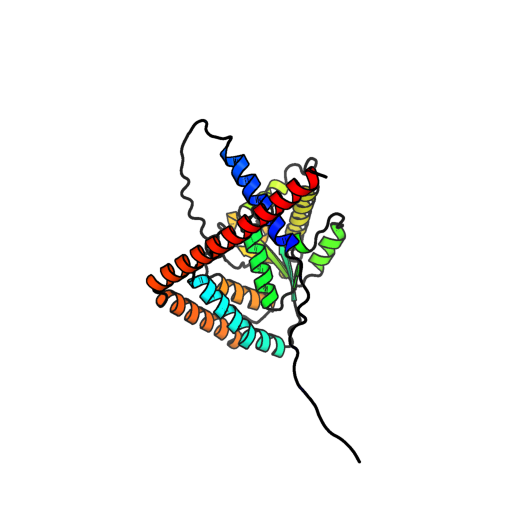2 LYS A N 1
ATOM 749 C CA . LYS A 1 92 ? -8.378 -20.628 -6.766 1.00 81.38 92 LYS A CA 1
ATOM 750 C C . LYS A 1 92 ? -7.291 -19.686 -7.284 1.00 81.38 92 LYS A C 1
ATOM 752 O O . LYS A 1 92 ? -6.442 -20.090 -8.080 1.00 81.38 92 LYS A O 1
ATOM 757 N N . ILE A 1 93 ? -7.317 -18.432 -6.840 1.00 80.12 93 ILE A N 1
ATOM 758 C CA . ILE A 1 93 ? -6.317 -17.457 -7.254 1.00 80.12 93 ILE A CA 1
ATOM 759 C C . ILE A 1 93 ? -5.022 -17.749 -6.490 1.00 80.12 93 ILE A C 1
ATOM 761 O O . ILE A 1 93 ? -5.025 -17.914 -5.269 1.00 80.12 93 ILE A O 1
ATOM 765 N N . LYS A 1 94 ? -3.913 -17.887 -7.225 1.00 84.31 94 LYS A N 1
ATOM 766 C CA . LYS A 1 94 ? -2.594 -18.154 -6.638 1.00 84.31 94 LYS A CA 1
ATOM 767 C C . LYS A 1 94 ? -2.127 -16.968 -5.790 1.00 84.31 94 LYS A C 1
ATOM 769 O O . LYS A 1 94 ? -2.543 -15.835 -6.019 1.00 84.31 94 LYS A O 1
ATOM 774 N N . SER A 1 95 ? -1.203 -17.219 -4.862 1.00 83.94 95 SER A N 1
ATOM 775 C CA . SER A 1 95 ? -0.461 -16.121 -4.235 1.00 83.94 95 SER A CA 1
ATOM 776 C C . SER A 1 95 ? 0.333 -15.378 -5.309 1.00 83.94 95 SER A C 1
ATOM 778 O O . SER A 1 95 ? 0.956 -16.001 -6.174 1.00 83.94 95 SER A O 1
ATOM 780 N N . LEU A 1 96 ? 0.251 -14.052 -5.269 1.00 93.62 96 LEU A N 1
ATOM 781 C CA . LEU A 1 96 ? 0.864 -13.168 -6.248 1.00 93.62 96 LEU A CA 1
ATOM 782 C C . LEU A 1 96 ? 2.138 -12.560 -5.705 1.00 93.62 96 LEU A C 1
ATOM 784 O O . LEU A 1 96 ? 2.244 -12.267 -4.517 1.00 93.62 96 LEU A O 1
ATOM 788 N N . THR A 1 97 ? 3.069 -12.300 -6.605 1.00 94.06 97 THR A N 1
ATOM 789 C CA . THR A 1 97 ? 4.300 -11.575 -6.324 1.00 94.06 97 THR A CA 1
ATOM 790 C C . THR A 1 97 ? 4.235 -10.179 -6.925 1.00 94.06 97 THR A C 1
ATOM 792 O O . THR A 1 97 ? 3.855 -9.999 -8.081 1.00 94.06 97 THR A O 1
ATOM 795 N N . CYS A 1 98 ? 4.615 -9.171 -6.148 1.00 92.75 98 CYS A N 1
ATOM 796 C CA . CYS A 1 98 ? 4.624 -7.793 -6.615 1.00 92.75 98 CYS A CA 1
ATOM 797 C C . CYS A 1 98 ? 5.936 -7.107 -6.253 1.00 92.75 98 CYS A C 1
ATOM 799 O O . CYS A 1 98 ? 6.346 -7.123 -5.095 1.00 92.75 98 CYS A O 1
ATOM 801 N N . PHE A 1 99 ? 6.598 -6.499 -7.231 1.00 91.75 99 PHE A N 1
ATOM 802 C CA . PHE A 1 99 ? 7.780 -5.680 -7.001 1.00 91.75 99 PHE A CA 1
ATOM 803 C C . PHE A 1 99 ? 7.400 -4.206 -6.823 1.00 91.75 99 PHE A C 1
ATOM 805 O O . PHE A 1 99 ? 6.660 -3.660 -7.641 1.00 91.75 99 PHE A O 1
ATOM 812 N N . MET A 1 100 ? 7.925 -3.560 -5.777 1.00 91.00 100 MET A N 1
ATOM 813 C CA . MET A 1 100 ? 7.728 -2.126 -5.529 1.00 91.00 100 MET A CA 1
ATOM 814 C C . MET A 1 100 ? 8.875 -1.313 -6.126 1.00 91.00 100 MET A C 1
ATOM 816 O O . MET A 1 100 ? 10.010 -1.388 -5.658 1.00 91.00 100 MET A O 1
ATOM 820 N N . SER A 1 101 ? 8.566 -0.486 -7.120 1.00 88.75 101 SER A N 1
ATOM 821 C CA . SER A 1 101 ? 9.458 0.550 -7.628 1.00 88.75 101 SER A CA 1
ATOM 822 C C . SER A 1 101 ? 9.112 1.886 -6.993 1.00 88.75 101 SER A C 1
ATOM 824 O O . SER A 1 101 ? 8.013 2.396 -7.186 1.00 88.75 101 SER A O 1
ATOM 826 N N . TYR A 1 102 ? 10.050 2.471 -6.262 1.00 89.06 102 TYR A N 1
ATOM 827 C CA . TYR A 1 102 ? 9.856 3.746 -5.584 1.00 89.06 102 TYR A CA 1
ATOM 828 C C . TYR A 1 102 ? 11.197 4.481 -5.457 1.00 89.06 102 TYR A C 1
ATOM 830 O O . TYR A 1 102 ? 12.239 3.930 -5.815 1.00 89.06 102 TYR A O 1
ATOM 838 N N . ALA A 1 103 ? 11.180 5.737 -5.011 1.00 85.44 103 ALA A N 1
ATOM 839 C CA . ALA A 1 103 ? 12.392 6.547 -4.907 1.00 85.44 103 ALA A CA 1
ATOM 840 C C . ALA A 1 103 ? 12.985 6.496 -3.495 1.00 85.44 103 ALA A C 1
ATOM 842 O O . ALA A 1 103 ? 12.268 6.597 -2.506 1.00 85.44 103 ALA A O 1
ATOM 843 N N . TRP A 1 104 ? 14.308 6.405 -3.378 1.00 84.44 104 TRP A N 1
ATOM 844 C CA . TRP A 1 104 ? 14.989 6.508 -2.081 1.00 84.44 104 TRP A CA 1
ATOM 845 C C . TRP A 1 104 ? 15.299 7.953 -1.686 1.00 84.44 104 TRP A C 1
ATOM 847 O O . TRP A 1 104 ? 15.347 8.849 -2.527 1.00 84.44 104 TRP A O 1
ATOM 857 N N . GLY A 1 105 ? 15.631 8.183 -0.419 1.00 78.75 105 GLY A N 1
ATOM 858 C CA . GLY A 1 105 ? 16.150 9.478 0.043 1.00 78.75 105 GLY A CA 1
ATOM 859 C C . GLY A 1 105 ? 15.086 10.446 0.556 1.00 78.75 105 GLY A C 1
ATOM 860 O O . GLY A 1 105 ? 15.435 11.538 0.993 1.00 78.75 105 GLY A O 1
ATOM 861 N N . ASP A 1 106 ? 13.826 10.018 0.576 1.00 83.88 106 ASP A N 1
ATOM 862 C CA . ASP A 1 106 ? 12.776 10.616 1.393 1.00 83.88 106 ASP A CA 1
ATOM 863 C C . ASP A 1 106 ? 12.312 9.563 2.411 1.00 83.88 106 ASP A C 1
ATOM 865 O O . ASP A 1 106 ? 11.778 8.510 2.051 1.00 83.88 106 ASP A O 1
ATOM 869 N N . SER A 1 107 ? 12.578 9.817 3.695 1.00 81.62 107 SER A N 1
ATOM 870 C CA . SER A 1 107 ? 12.295 8.865 4.775 1.00 81.62 107 SER A CA 1
ATOM 871 C C . SER A 1 107 ? 10.800 8.654 5.004 1.00 81.62 107 SER A C 1
ATOM 873 O O . SER A 1 107 ? 10.394 7.572 5.433 1.00 81.62 107 SER A O 1
ATOM 875 N N . TYR A 1 108 ? 9.979 9.658 4.704 1.00 80.12 108 TYR A N 1
ATOM 876 C CA . TYR A 1 108 ? 8.535 9.555 4.807 1.00 80.12 108 TYR A CA 1
ATOM 877 C C . TYR A 1 108 ? 7.988 8.660 3.692 1.00 80.12 108 TYR A C 1
ATOM 879 O O . TYR A 1 108 ? 7.226 7.731 3.954 1.00 80.12 108 TYR A O 1
ATOM 887 N N . HIS A 1 109 ? 8.420 8.890 2.454 1.00 85.81 109 HIS A N 1
ATOM 888 C CA . HIS A 1 109 ? 8.040 8.069 1.314 1.00 85.81 109 HIS A CA 1
ATOM 889 C C . HIS A 1 109 ? 8.484 6.614 1.515 1.00 85.81 109 HIS A C 1
ATOM 891 O O . HIS A 1 109 ? 7.695 5.692 1.316 1.00 85.81 109 HIS A O 1
ATOM 897 N N . GLU A 1 110 ? 9.709 6.400 2.004 1.00 86.56 110 GLU A N 1
ATOM 898 C CA . GLU A 1 110 ? 10.214 5.076 2.382 1.00 86.56 110 GLU A CA 1
ATOM 899 C C . GLU A 1 110 ? 9.334 4.395 3.446 1.00 86.56 110 GLU A C 1
ATOM 901 O O . GLU A 1 110 ? 9.015 3.208 3.324 1.00 86.56 110 GLU A O 1
ATOM 906 N N . TYR A 1 111 ? 8.907 5.133 4.476 1.00 85.81 111 TYR A N 1
ATOM 907 C CA . TYR A 1 111 ? 7.994 4.623 5.501 1.00 85.81 111 TYR A CA 1
ATOM 908 C C . TYR A 1 111 ? 6.619 4.265 4.923 1.00 85.81 111 TYR A C 1
ATOM 910 O O . TYR A 1 111 ? 6.100 3.179 5.198 1.00 85.81 111 TYR A O 1
ATOM 918 N N . TRP A 1 112 ? 6.055 5.139 4.086 1.00 89.62 112 TRP A N 1
ATOM 919 C CA . TRP A 1 112 ? 4.781 4.911 3.410 1.00 89.62 112 TRP A CA 1
ATOM 920 C C . TRP A 1 112 ? 4.831 3.630 2.574 1.00 89.62 112 TRP A C 1
ATOM 922 O O . TRP A 1 112 ? 3.985 2.753 2.739 1.00 89.62 112 TRP A O 1
ATOM 932 N N . VAL A 1 113 ? 5.870 3.463 1.745 1.00 91.44 113 VAL A N 1
ATOM 933 C CA . VAL A 1 113 ? 6.043 2.280 0.885 1.00 91.44 113 VAL A CA 1
ATOM 934 C C . VAL A 1 113 ? 6.195 1.011 1.716 1.00 91.44 113 VAL A C 1
ATOM 936 O O . VAL A 1 113 ? 5.632 -0.028 1.364 1.00 91.44 113 VAL A O 1
ATOM 939 N N . LYS A 1 114 ? 6.899 1.079 2.851 1.00 89.50 114 LYS A N 1
ATOM 940 C CA . LYS A 1 114 ? 7.010 -0.050 3.781 1.00 89.50 114 LYS A CA 1
ATOM 941 C C . LYS A 1 114 ? 5.638 -0.454 4.329 1.00 89.50 114 LYS A C 1
ATOM 943 O O . LYS A 1 114 ? 5.279 -1.627 4.256 1.00 89.50 114 LYS A O 1
ATOM 948 N N . ARG A 1 115 ? 4.857 0.503 4.840 1.00 89.31 115 ARG A N 1
ATOM 949 C CA . ARG A 1 115 ? 3.507 0.244 5.372 1.00 89.31 115 ARG A CA 1
ATOM 950 C C . ARG A 1 115 ? 2.576 -0.288 4.292 1.00 89.31 115 ARG A C 1
ATOM 952 O O . ARG A 1 115 ? 1.911 -1.295 4.502 1.00 89.31 115 ARG A O 1
ATOM 959 N N . PHE A 1 116 ? 2.592 0.320 3.116 1.00 93.38 116 PHE A N 1
ATOM 960 C CA . PHE A 1 116 ? 1.849 -0.148 1.955 1.00 93.38 116 PHE A CA 1
ATOM 961 C C . PHE A 1 116 ? 2.202 -1.595 1.581 1.00 93.38 116 PHE A C 1
ATOM 963 O O . PHE A 1 116 ? 1.312 -2.428 1.411 1.00 93.38 116 PHE A O 1
ATOM 970 N N . SER A 1 117 ? 3.493 -1.935 1.573 1.00 93.44 117 SER A N 1
ATOM 971 C CA . SER A 1 117 ? 3.971 -3.302 1.330 1.00 93.44 117 SER A CA 1
ATOM 972 C C . SER A 1 117 ? 3.465 -4.293 2.386 1.00 93.44 117 SER A C 1
ATOM 974 O O . SER A 1 117 ? 3.053 -5.402 2.049 1.00 93.44 117 SER A O 1
ATOM 976 N N . GLU A 1 118 ? 3.447 -3.902 3.663 1.00 92.31 118 GLU A N 1
ATOM 977 C CA . GLU A 1 118 ? 2.876 -4.713 4.748 1.00 92.31 118 GLU A CA 1
ATOM 978 C C . GLU A 1 118 ? 1.366 -4.930 4.563 1.00 92.31 118 GLU A C 1
ATOM 980 O O . GLU A 1 118 ? 0.864 -6.026 4.813 1.00 92.31 118 GLU A O 1
ATOM 985 N N . MET A 1 119 ? 0.633 -3.915 4.101 1.00 94.38 119 MET A N 1
ATOM 986 C CA . MET A 1 119 ? -0.806 -4.022 3.853 1.00 94.38 119 MET A CA 1
ATOM 987 C C . MET A 1 119 ? -1.132 -4.953 2.678 1.00 94.38 119 MET A C 1
ATOM 989 O O . MET A 1 119 ? -2.058 -5.760 2.787 1.00 94.38 119 MET A O 1
ATOM 993 N N . LEU A 1 120 ? -0.342 -4.914 1.600 1.00 95.06 120 LEU A N 1
ATOM 994 C CA . LEU A 1 120 ? -0.427 -5.889 0.506 1.00 95.06 120 LEU A CA 1
ATOM 995 C C . LEU A 1 120 ? -0.076 -7.305 0.984 1.00 95.06 120 LEU A C 1
ATOM 997 O O . LEU A 1 120 ? -0.748 -8.269 0.616 1.00 95.06 120 LEU A O 1
ATOM 1001 N N . HIS A 1 121 ? 0.919 -7.437 1.866 1.00 93.19 121 HIS A N 1
ATOM 1002 C CA . HIS A 1 121 ? 1.274 -8.727 2.453 1.00 93.19 121 HIS A CA 1
ATOM 1003 C C . HIS A 1 121 ? 0.131 -9.341 3.263 1.00 93.19 121 HIS A C 1
ATOM 1005 O O . HIS A 1 121 ? -0.178 -10.522 3.098 1.00 93.19 121 HIS A O 1
ATOM 1011 N N . LYS A 1 122 ? -0.566 -8.533 4.070 1.00 94.31 122 LYS A N 1
ATOM 1012 C CA . LYS A 1 122 ? -1.774 -8.965 4.791 1.00 94.31 122 LYS A CA 1
ATOM 1013 C C . LYS A 1 122 ? -2.910 -9.389 3.851 1.00 94.31 122 LYS A C 1
ATOM 1015 O O . LYS A 1 122 ? -3.742 -10.190 4.255 1.00 94.31 122 LYS A O 1
ATOM 1020 N N . ALA A 1 123 ? -2.930 -8.904 2.608 1.00 94.31 123 ALA A N 1
ATOM 1021 C CA . ALA A 1 123 ? -3.860 -9.340 1.565 1.00 94.31 123 ALA A CA 1
ATOM 1022 C C . ALA A 1 123 ? -3.398 -10.606 0.806 1.00 94.31 123 ALA A C 1
ATOM 1024 O O . ALA A 1 123 ? -4.019 -10.986 -0.186 1.00 94.31 123 ALA A O 1
ATOM 1025 N N . GLY A 1 124 ? -2.316 -11.267 1.239 1.00 93.44 124 GLY A N 1
ATOM 1026 C CA . GL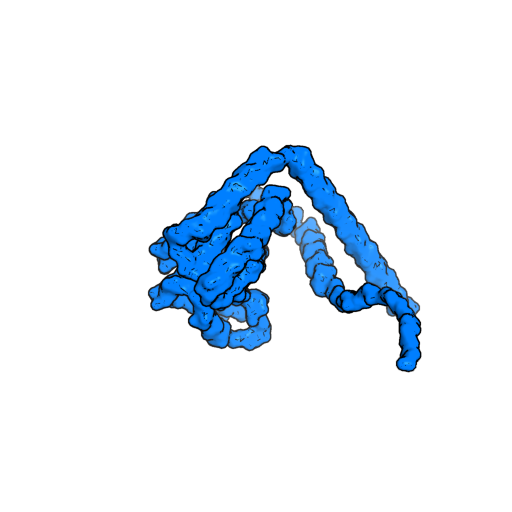Y A 1 124 ? -1.802 -12.504 0.633 1.00 93.44 124 GLY A CA 1
ATOM 1027 C C . GLY A 1 124 ? -0.835 -12.304 -0.542 1.00 93.44 124 GLY A C 1
ATOM 1028 O O . GLY A 1 124 ? -0.483 -13.277 -1.216 1.00 93.44 124 GLY A O 1
ATOM 1029 N N . ILE A 1 125 ? -0.390 -11.065 -0.782 1.00 94.69 125 ILE A N 1
ATOM 1030 C CA . ILE A 1 125 ? 0.517 -10.705 -1.877 1.00 94.69 125 ILE A CA 1
ATOM 1031 C C . ILE A 1 125 ? 1.959 -10.676 -1.355 1.00 94.69 125 ILE A C 1
ATOM 1033 O O . ILE A 1 125 ? 2.296 -9.976 -0.402 1.00 94.69 125 ILE A O 1
ATOM 1037 N N . GLN A 1 126 ? 2.851 -11.436 -1.978 1.00 93.38 126 GLN A N 1
ATOM 1038 C CA . GLN A 1 126 ? 4.271 -11.434 -1.658 1.00 93.38 126 GLN A CA 1
ATOM 1039 C C . GLN A 1 126 ? 4.951 -10.205 -2.271 1.00 93.38 126 GLN A C 1
ATOM 1041 O O . GLN A 1 126 ? 5.176 -10.133 -3.478 1.00 93.38 126 GLN A O 1
ATOM 1046 N N . VAL A 1 127 ? 5.313 -9.240 -1.427 1.00 91.88 127 VAL A N 1
ATOM 1047 C CA . VAL A 1 127 ? 5.959 -8.005 -1.878 1.00 91.88 127 VAL A CA 1
ATOM 1048 C C . VAL A 1 127 ? 7.481 -8.145 -1.897 1.00 91.88 127 VAL A C 1
ATOM 1050 O O . VAL A 1 127 ? 8.112 -8.457 -0.887 1.00 91.88 127 VAL A O 1
ATOM 1053 N N . LEU A 1 128 ? 8.077 -7.878 -3.057 1.00 88.31 128 LEU A N 1
ATOM 1054 C CA . LEU A 1 128 ? 9.512 -7.728 -3.257 1.00 88.31 128 LEU A CA 1
ATOM 1055 C C . LEU A 1 128 ? 9.869 -6.246 -3.099 1.00 88.31 128 LEU A C 1
ATOM 1057 O O . LEU A 1 128 ? 9.684 -5.450 -4.020 1.00 88.31 128 LEU A O 1
ATOM 1061 N N . LEU A 1 129 ? 10.381 -5.889 -1.921 1.00 82.50 129 LEU A N 1
ATOM 1062 C CA . LEU A 1 129 ? 10.908 -4.557 -1.641 1.00 82.50 129 LEU A CA 1
ATOM 1063 C C . LEU A 1 129 ? 12.434 -4.568 -1.750 1.00 82.50 129 LEU A C 1
ATOM 1065 O O . LEU A 1 129 ? 13.105 -5.425 -1.170 1.00 82.50 129 LEU A O 1
ATOM 1069 N N . ASP A 1 130 ? 12.985 -3.600 -2.470 1.00 69.81 130 ASP A N 1
ATOM 1070 C CA . ASP A 1 130 ? 14.420 -3.474 -2.712 1.00 69.81 130 ASP A CA 1
ATOM 1071 C C . ASP A 1 130 ? 15.242 -3.383 -1.406 1.00 69.81 130 ASP A C 1
ATOM 1073 O O . ASP A 1 130 ? 16.178 -4.157 -1.229 1.00 69.81 130 ASP A O 1
ATOM 1077 N N . ARG A 1 131 ? 14.836 -2.591 -0.409 1.00 66.25 131 ARG A N 1
ATOM 1078 C CA . ARG A 1 131 ? 15.508 -2.505 0.898 1.00 66.25 131 ARG A CA 1
ATOM 1079 C C . ARG A 1 131 ? 15.380 -3.762 1.756 1.00 66.25 131 ARG A C 1
ATOM 1081 O O . ARG A 1 131 ? 16.183 -3.948 2.668 1.00 66.25 131 ARG A O 1
ATOM 1088 N N . TRP A 1 132 ? 14.400 -4.627 1.495 1.00 60.72 132 TRP A N 1
ATOM 1089 C CA . TRP A 1 132 ? 14.287 -5.923 2.180 1.00 60.72 132 TRP A CA 1
ATOM 1090 C C . TRP A 1 132 ? 15.126 -7.005 1.497 1.00 60.72 132 TRP A C 1
ATOM 1092 O O . TRP A 1 132 ? 15.660 -7.895 2.160 1.00 60.72 132 TRP A O 1
ATOM 1102 N N . ALA A 1 133 ? 15.244 -6.934 0.172 1.00 60.22 133 ALA A N 1
ATOM 1103 C CA . ALA A 1 133 ? 15.849 -7.977 -0.644 1.00 60.22 133 ALA A CA 1
ATOM 1104 C C . ALA A 1 133 ? 17.321 -7.713 -1.007 1.00 60.22 133 ALA A C 1
ATOM 1106 O O . ALA A 1 133 ? 18.060 -8.668 -1.253 1.00 60.22 133 ALA A O 1
ATOM 1107 N N . ILE A 1 134 ? 17.763 -6.452 -1.029 1.00 65.06 134 ILE A N 1
ATOM 1108 C CA . ILE A 1 134 ? 19.121 -6.062 -1.419 1.00 65.06 134 ILE A CA 1
ATOM 1109 C C . ILE A 1 134 ? 20.026 -6.043 -0.187 1.00 65.06 134 ILE A C 1
ATOM 1111 O O . ILE A 1 134 ? 19.957 -5.163 0.670 1.00 65.06 134 ILE A O 1
ATOM 1115 N N . LYS A 1 135 ? 20.941 -7.010 -0.125 1.00 65.38 135 LYS A N 1
ATOM 1116 C CA . LYS A 1 135 ? 22.068 -7.030 0.818 1.00 65.38 135 LYS A CA 1
ATOM 1117 C C . LYS A 1 135 ? 23.335 -6.512 0.137 1.00 65.38 135 LYS A C 1
ATOM 1119 O O . LYS A 1 135 ? 23.455 -6.577 -1.089 1.00 65.38 135 LYS A O 1
ATOM 1124 N N . LYS A 1 136 ? 24.318 -6.046 0.916 1.00 67.56 136 LYS A N 1
ATOM 1125 C CA . LYS A 1 136 ? 25.666 -5.768 0.385 1.00 67.56 136 LYS A CA 1
ATOM 1126 C C . LYS A 1 136 ? 26.176 -7.022 -0.345 1.00 67.56 136 LYS A C 1
ATOM 1128 O O . LYS A 1 136 ? 26.141 -8.105 0.230 1.00 67.56 136 LYS A O 1
ATOM 1133 N N . GLY A 1 137 ? 26.592 -6.870 -1.604 1.00 69.94 137 GLY A N 1
ATOM 1134 C CA . GLY A 1 137 ? 26.982 -7.985 -2.480 1.00 69.94 137 GLY A CA 1
ATOM 1135 C C . GLY A 1 137 ? 25.878 -8.522 -3.403 1.00 69.94 137 GLY A C 1
ATOM 1136 O O . GLY A 1 137 ? 26.143 -9.438 -4.172 1.00 69.94 137 GLY A O 1
ATOM 1137 N N . THR A 1 138 ? 24.663 -7.960 -3.373 1.00 72.56 138 THR A N 1
ATOM 1138 C CA . THR A 1 138 ? 23.606 -8.319 -4.337 1.00 72.56 138 THR A CA 1
ATOM 1139 C C . THR A 1 138 ? 24.039 -7.965 -5.756 1.00 72.56 138 THR A C 1
ATOM 1141 O O . THR A 1 138 ? 24.380 -6.816 -6.041 1.00 72.56 138 THR A O 1
ATOM 1144 N N . VAL A 1 139 ? 23.983 -8.942 -6.659 1.00 78.19 139 VAL A N 1
ATOM 1145 C CA . VAL A 1 139 ? 24.242 -8.730 -8.083 1.00 78.19 139 VAL A CA 1
ATOM 1146 C C . VAL A 1 139 ? 22.987 -8.140 -8.722 1.00 78.19 139 VAL A C 1
ATOM 1148 O O . VAL A 1 139 ? 21.927 -8.766 -8.720 1.00 78.19 139 VAL A O 1
ATOM 1151 N N . LEU A 1 140 ? 23.099 -6.940 -9.299 1.00 75.81 140 LEU A N 1
ATOM 1152 C CA . LEU A 1 140 ? 21.966 -6.244 -9.925 1.00 75.81 140 LEU A CA 1
ATOM 1153 C C . LEU A 1 140 ? 21.246 -7.114 -10.967 1.00 75.81 140 LEU A C 1
ATOM 1155 O O . LEU A 1 140 ? 20.021 -7.122 -11.007 1.00 75.81 140 LEU A O 1
ATOM 1159 N N . ALA A 1 141 ? 21.988 -7.877 -11.773 1.00 78.94 141 ALA A N 1
ATOM 1160 C CA . ALA A 1 141 ? 21.408 -8.750 -12.794 1.00 78.94 141 ALA A CA 1
ATOM 1161 C C . ALA A 1 141 ? 20.470 -9.822 -12.203 1.00 78.94 141 ALA A C 1
ATOM 1163 O O . ALA A 1 141 ? 19.399 -10.074 -12.753 1.00 78.94 141 ALA A O 1
ATOM 1164 N N . GLU A 1 142 ? 20.825 -10.417 -11.059 1.00 80.00 142 GLU A N 1
ATOM 1165 C CA . GLU A 1 142 ? 19.962 -11.382 -10.364 1.00 80.00 142 GLU A CA 1
ATOM 1166 C C . GLU A 1 142 ? 18.714 -10.709 -9.793 1.00 80.00 142 GLU A C 1
ATOM 1168 O O . GLU A 1 142 ? 17.625 -11.282 -9.813 1.00 80.00 142 GLU A O 1
ATOM 1173 N N . PHE A 1 143 ? 18.859 -9.479 -9.300 1.00 80.44 143 PHE A N 1
ATOM 1174 C CA . PHE A 1 143 ? 17.735 -8.709 -8.787 1.00 80.44 143 PHE A CA 1
ATOM 1175 C C . PHE A 1 143 ? 16.755 -8.328 -9.901 1.00 80.44 143 PHE A C 1
ATOM 1177 O O . PHE A 1 143 ? 15.557 -8.563 -9.776 1.00 80.44 143 PHE A O 1
ATOM 1184 N N . ILE A 1 144 ? 17.269 -7.843 -11.032 1.00 82.19 144 ILE A N 1
ATOM 1185 C CA . ILE A 1 144 ? 16.492 -7.560 -12.243 1.00 82.19 144 ILE A CA 1
ATOM 1186 C C . ILE A 1 144 ? 15.743 -8.808 -12.726 1.00 82.19 144 ILE A C 1
ATOM 1188 O O . ILE A 1 144 ? 14.569 -8.718 -13.089 1.00 82.19 144 ILE A O 1
ATOM 1192 N N . LYS A 1 145 ? 16.381 -9.984 -12.677 1.00 83.12 145 LYS A N 1
ATOM 1193 C CA . LYS A 1 145 ? 15.725 -11.250 -13.018 1.00 83.12 145 LYS A CA 1
ATOM 1194 C C . LYS A 1 145 ? 14.499 -11.507 -12.134 1.00 83.12 145 LYS A C 1
ATOM 1196 O O . LYS A 1 145 ? 13.434 -11.796 -12.669 1.00 83.12 145 LYS A O 1
ATOM 1201 N N . LYS A 1 146 ? 14.616 -11.317 -10.814 1.00 82.88 146 LYS A N 1
ATOM 1202 C CA . LYS A 1 146 ? 13.486 -11.461 -9.875 1.00 82.88 146 LYS A CA 1
ATOM 1203 C C . LYS A 1 146 ? 12.343 -10.492 -10.176 1.00 82.88 146 LYS A C 1
ATOM 1205 O O . LYS A 1 146 ? 11.185 -10.867 -10.053 1.00 82.88 146 LYS A O 1
ATOM 1210 N N . ILE A 1 147 ? 12.653 -9.267 -10.604 1.00 84.00 147 ILE A N 1
ATOM 1211 C CA . ILE A 1 147 ? 11.629 -8.301 -11.036 1.00 84.00 147 ILE A CA 1
ATOM 1212 C C . ILE A 1 147 ? 10.902 -8.813 -12.283 1.00 84.00 147 ILE A C 1
ATOM 1214 O O . ILE A 1 147 ? 9.683 -8.722 -12.361 1.00 84.00 147 ILE A O 1
ATOM 1218 N N . GLY A 1 148 ? 11.634 -9.373 -13.251 1.00 82.69 148 GLY A N 1
ATOM 1219 C CA . GLY A 1 148 ? 11.035 -9.976 -14.447 1.00 82.69 148 GLY A CA 1
ATOM 1220 C C . GLY A 1 148 ? 10.178 -11.218 -14.160 1.00 82.69 148 GLY A C 1
ATOM 1221 O O . GLY A 1 148 ? 9.252 -11.506 -14.919 1.00 82.69 148 GLY A O 1
ATOM 1222 N N . GLU A 1 149 ? 10.472 -11.936 -13.074 1.00 87.69 149 GLU A N 1
ATOM 1223 C CA . GLU A 1 149 ? 9.705 -13.094 -12.594 1.00 87.69 149 GLU A CA 1
ATOM 1224 C C . GLU A 1 149 ? 8.450 -12.698 -11.798 1.00 87.69 149 GLU A C 1
ATOM 1226 O O . GLU A 1 149 ? 7.548 -13.524 -11.661 1.00 87.69 149 GLU A O 1
ATOM 1231 N N . ALA A 1 150 ? 8.359 -11.452 -11.317 1.00 90.12 150 ALA A N 1
ATOM 1232 C CA . ALA A 1 150 ? 7.198 -10.981 -10.574 1.00 90.12 150 ALA A CA 1
ATOM 1233 C C . ALA A 1 150 ? 5.921 -10.981 -11.438 1.00 90.12 150 ALA A C 1
ATOM 1235 O O . ALA A 1 150 ? 5.945 -10.749 -12.660 1.00 90.12 150 ALA A O 1
ATOM 1236 N N . ASP A 1 151 ? 4.780 -11.224 -10.790 1.00 92.75 151 ASP A N 1
ATOM 1237 C CA . ASP A 1 151 ? 3.473 -11.115 -11.440 1.00 92.75 151 ASP A CA 1
ATOM 1238 C C . ASP A 1 151 ? 3.194 -9.653 -11.801 1.00 92.75 151 ASP A C 1
ATOM 1240 O O . ASP A 1 151 ? 2.824 -9.364 -12.939 1.00 92.75 151 ASP A O 1
ATOM 1244 N N . TRP A 1 152 ? 3.497 -8.741 -10.871 1.00 92.69 152 TRP A N 1
ATOM 1245 C CA . TRP A 1 152 ? 3.245 -7.308 -11.003 1.00 92.69 152 TRP A CA 1
ATOM 1246 C C . TRP A 1 152 ? 4.444 -6.447 -10.610 1.00 92.69 152 TRP A C 1
ATOM 1248 O O . TRP A 1 152 ? 5.246 -6.804 -9.746 1.00 92.69 152 TRP A O 1
ATOM 1258 N N . VAL A 1 153 ? 4.520 -5.259 -11.203 1.00 91.12 153 VAL A N 1
ATOM 1259 C CA . VAL A 1 153 ? 5.440 -4.184 -10.824 1.00 91.12 153 VAL A CA 1
ATOM 1260 C C . VAL A 1 153 ? 4.610 -2.950 -10.503 1.00 91.12 153 VAL A C 1
ATOM 1262 O O . VAL A 1 153 ? 4.002 -2.371 -11.400 1.00 91.12 153 VAL A O 1
ATOM 1265 N N . VAL A 1 154 ? 4.590 -2.530 -9.242 1.00 93.25 154 VAL A N 1
ATOM 1266 C CA . VAL A 1 154 ? 3.929 -1.287 -8.831 1.00 93.25 154 VAL A CA 1
ATOM 1267 C C . VAL A 1 154 ? 4.951 -0.164 -8.820 1.00 93.25 154 VAL A C 1
ATOM 1269 O O . VAL A 1 154 ? 5.984 -0.267 -8.159 1.00 93.25 154 VAL A O 1
ATOM 1272 N N . VAL A 1 155 ? 4.666 0.908 -9.553 1.00 91.88 155 VAL A N 1
ATOM 1273 C CA . VAL A 1 155 ? 5.506 2.110 -9.592 1.00 91.88 155 VAL A CA 1
ATOM 1274 C C . VAL A 1 155 ? 4.862 3.194 -8.746 1.00 91.88 155 VAL A C 1
ATOM 1276 O O . VAL A 1 155 ? 3.782 3.669 -9.082 1.00 91.88 155 VAL A O 1
ATOM 1279 N N . VAL A 1 156 ? 5.531 3.594 -7.667 1.00 93.75 156 VAL A N 1
ATOM 1280 C CA . VAL A 1 156 ? 5.055 4.616 -6.735 1.00 93.75 156 VAL A CA 1
ATOM 1281 C C . VAL A 1 156 ? 5.525 5.991 -7.197 1.00 93.75 156 VAL A C 1
ATOM 1283 O O . VAL A 1 156 ? 6.657 6.405 -6.947 1.00 93.75 156 VAL A O 1
ATOM 1286 N N . GLY A 1 157 ? 4.640 6.684 -7.907 1.00 92.88 157 GLY A N 1
ATOM 1287 C CA . GLY A 1 157 ? 4.869 8.007 -8.467 1.00 92.88 157 GLY A CA 1
ATOM 1288 C C . GLY A 1 157 ? 4.888 9.099 -7.404 1.00 92.88 157 GLY A C 1
ATOM 1289 O O . GLY A 1 157 ? 3.900 9.319 -6.703 1.00 92.88 157 GLY A O 1
ATOM 1290 N N . THR A 1 158 ? 6.011 9.804 -7.330 1.00 93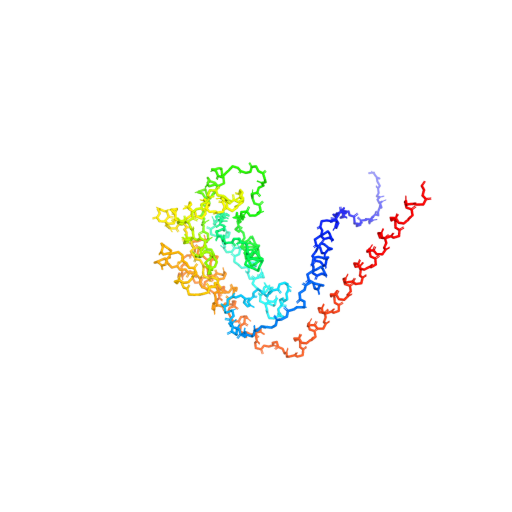.81 158 THR A N 1
ATOM 1291 C CA . THR A 1 158 ? 6.235 10.997 -6.506 1.00 93.81 158 THR A CA 1
ATOM 1292 C C . THR A 1 158 ? 7.078 11.996 -7.287 1.00 93.81 158 THR A C 1
ATOM 1294 O O . THR A 1 158 ? 7.720 11.631 -8.281 1.00 93.81 158 THR A O 1
ATOM 1297 N N . LYS A 1 159 ? 7.145 13.248 -6.821 1.00 92.94 159 LYS A N 1
ATOM 1298 C CA . LYS A 1 159 ? 8.003 14.263 -7.455 1.00 92.94 159 LYS A CA 1
ATOM 1299 C C . LYS A 1 159 ? 9.460 13.808 -7.484 1.00 92.94 159 LYS A C 1
ATOM 1301 O O . LYS A 1 159 ? 10.118 13.867 -8.522 1.00 92.94 159 LYS A O 1
ATOM 1306 N N . LEU A 1 160 ? 9.927 13.238 -6.373 1.00 89.81 160 LEU A N 1
ATOM 1307 C CA . LEU A 1 160 ? 11.273 12.684 -6.255 1.00 89.81 160 LEU A CA 1
ATOM 1308 C C . LEU A 1 160 ? 11.520 11.526 -7.234 1.00 89.81 160 LEU A C 1
ATOM 1310 O O . LEU A 1 160 ? 12.594 11.446 -7.834 1.00 89.81 160 LEU A O 1
ATOM 1314 N N . TYR A 1 161 ? 10.538 10.640 -7.425 1.00 89.12 161 TYR A N 1
ATOM 1315 C CA . TYR A 1 161 ? 10.651 9.546 -8.388 1.00 89.12 161 TYR A CA 1
ATOM 1316 C C . TYR A 1 161 ? 10.835 10.065 -9.814 1.00 89.12 161 TYR A C 1
ATOM 1318 O O . TYR A 1 161 ? 11.764 9.642 -10.511 1.00 89.12 161 TYR A O 1
ATOM 1326 N N . LEU A 1 162 ? 10.007 11.026 -10.236 1.00 89.88 162 LEU A N 1
ATOM 1327 C CA . LEU A 1 162 ? 10.129 11.635 -11.558 1.00 89.88 162 LEU A CA 1
ATOM 1328 C C . LEU A 1 162 ? 11.460 12.378 -11.720 1.00 89.88 162 LEU A C 1
ATOM 1330 O O . LEU A 1 162 ? 12.132 12.223 -12.742 1.00 89.88 162 LEU A O 1
ATOM 1334 N N . GLU A 1 163 ? 11.882 13.142 -10.713 1.00 88.81 163 GLU A N 1
ATOM 1335 C CA . GLU A 1 163 ? 13.176 13.819 -10.729 1.00 88.81 163 GLU A CA 1
ATOM 1336 C C . GLU A 1 163 ? 14.332 12.846 -10.952 1.00 88.81 163 GLU A C 1
ATOM 1338 O O . GLU A 1 163 ? 15.204 13.110 -11.780 1.00 88.81 163 GLU A O 1
ATOM 1343 N N . LYS A 1 164 ? 14.349 11.710 -10.247 1.00 84.44 164 LYS A N 1
ATOM 1344 C CA . LYS A 1 164 ? 15.386 10.684 -10.417 1.00 84.44 164 LYS A CA 1
ATOM 1345 C C . LYS A 1 164 ? 15.323 10.024 -11.789 1.00 84.44 164 LYS A C 1
ATOM 1347 O O . LYS A 1 164 ? 16.367 9.800 -12.402 1.00 84.44 164 LYS A O 1
ATOM 1352 N N . CYS A 1 165 ? 14.118 9.784 -12.304 1.00 82.44 165 CYS A N 1
ATOM 1353 C CA . CYS A 1 165 ? 13.919 9.288 -13.664 1.00 82.44 165 CYS A CA 1
ATOM 1354 C C . CYS A 1 165 ? 14.449 10.256 -14.730 1.00 82.44 165 CYS A C 1
ATOM 1356 O O . CYS A 1 165 ? 14.966 9.797 -15.745 1.00 82.44 165 CYS A O 1
ATOM 1358 N N . ASN A 1 166 ? 14.348 11.570 -14.506 1.00 82.81 166 ASN A N 1
ATOM 1359 C CA . ASN A 1 166 ? 14.808 12.599 -15.444 1.00 82.81 166 ASN A CA 1
ATOM 1360 C C . ASN A 1 166 ? 16.316 12.879 -15.310 1.00 82.81 166 ASN A C 1
ATOM 1362 O O . ASN A 1 166 ? 17.025 12.961 -16.312 1.00 82.81 166 ASN A O 1
ATOM 1366 N N . LYS A 1 167 ? 16.840 12.934 -14.074 1.00 76.12 167 LYS A N 1
ATOM 1367 C CA . LYS A 1 167 ? 18.280 13.082 -13.758 1.00 76.12 167 LYS A CA 1
ATOM 1368 C C . LYS A 1 167 ? 19.133 11.913 -14.277 1.00 76.12 167 LYS A C 1
ATOM 1370 O O . LYS A 1 167 ? 20.357 12.009 -14.313 1.00 76.12 167 LYS A O 1
ATOM 1375 N N . ARG A 1 168 ? 18.489 10.834 -14.733 1.00 62.06 168 ARG A N 1
ATOM 1376 C CA . ARG A 1 168 ? 19.037 9.712 -15.515 1.00 62.06 168 ARG A CA 1
ATOM 1377 C C . ARG A 1 168 ? 19.901 10.144 -16.710 1.00 62.06 168 ARG A C 1
ATOM 1379 O O . ARG A 1 168 ? 20.761 9.372 -17.119 1.00 62.06 168 ARG A O 1
ATOM 1386 N N . ALA A 1 169 ? 19.705 11.355 -17.242 1.00 51.75 169 ALA A N 1
ATOM 1387 C CA . ALA A 1 169 ? 20.485 11.887 -18.361 1.00 51.75 169 ALA A CA 1
ATOM 1388 C C . ALA A 1 169 ? 21.880 12.427 -17.974 1.00 51.75 169 ALA A C 1
ATOM 1390 O O . ALA A 1 169 ? 22.755 12.505 -18.834 1.00 51.75 169 ALA A O 1
ATOM 1391 N N . GLU A 1 170 ? 22.126 12.767 -16.703 1.00 53.34 170 GLU A N 1
ATOM 1392 C CA . GLU A 1 170 ? 23.332 13.503 -16.301 1.00 53.34 170 GLU A CA 1
ATOM 1393 C C . GLU A 1 170 ? 24.153 12.737 -15.240 1.00 53.34 170 GLU A C 1
ATOM 1395 O O . GLU A 1 170 ? 23.845 12.694 -14.049 1.00 53.34 170 GLU A O 1
ATOM 1400 N N . ASN A 1 171 ? 25.238 12.117 -15.721 1.00 53.75 171 ASN A N 1
ATOM 1401 C CA . ASN A 1 171 ? 26.434 11.668 -14.993 1.00 53.75 171 ASN A CA 1
ATOM 1402 C C . ASN A 1 171 ? 26.234 10.764 -13.753 1.00 53.75 171 ASN A C 1
ATOM 1404 O O . ASN A 1 171 ? 26.147 11.203 -12.607 1.00 53.75 171 ASN A O 1
ATOM 1408 N N . VAL A 1 172 ? 26.302 9.446 -13.980 1.00 58.91 172 VAL A N 1
ATOM 1409 C CA . VAL A 1 172 ? 26.288 8.387 -12.943 1.00 58.91 172 VAL A CA 1
ATOM 1410 C C . VAL A 1 172 ? 27.706 7.991 -12.473 1.00 58.91 172 VAL A C 1
ATOM 1412 O O . VAL A 1 172 ? 27.855 7.255 -11.499 1.00 58.91 172 VAL A O 1
ATOM 1415 N N . ARG A 1 173 ? 28.774 8.479 -13.124 1.00 55.25 173 ARG A N 1
ATOM 1416 C CA . ARG A 1 173 ? 30.146 7.949 -12.963 1.00 55.25 173 ARG A CA 1
ATOM 1417 C C . ARG A 1 173 ? 30.740 8.149 -11.560 1.00 55.25 173 ARG A C 1
ATOM 1419 O O . ARG A 1 173 ? 31.363 7.215 -11.056 1.00 55.25 173 ARG A O 1
ATOM 1426 N N . ASP A 1 174 ? 30.415 9.250 -10.882 1.00 54.44 174 ASP A N 1
ATOM 1427 C CA . ASP A 1 174 ? 31.025 9.626 -9.590 1.00 54.44 174 ASP A CA 1
ATOM 1428 C C . ASP A 1 174 ? 30.109 9.423 -8.372 1.00 54.44 174 ASP A C 1
ATOM 1430 O O . ASP A 1 174 ? 30.388 9.903 -7.278 1.00 54.44 174 ASP A O 1
ATOM 1434 N N . LYS A 1 175 ? 28.997 8.698 -8.541 1.00 64.62 175 LYS A N 1
ATOM 1435 C CA . LYS A 1 175 ? 28.039 8.451 -7.454 1.00 64.62 175 LYS A CA 1
ATOM 1436 C C . LYS A 1 175 ? 28.413 7.220 -6.622 1.00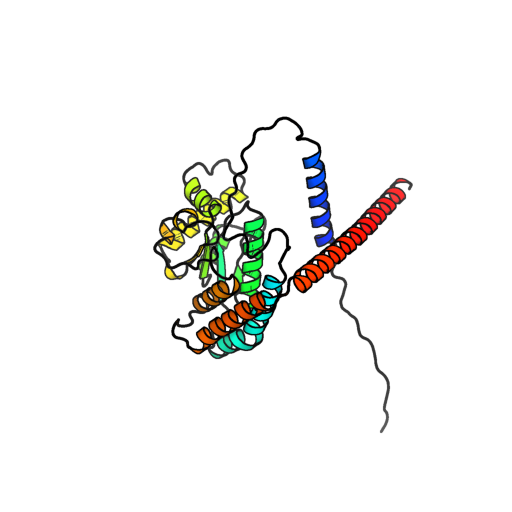 64.62 175 LYS A C 1
ATOM 1438 O O . LYS A 1 175 ? 29.056 6.285 -7.116 1.00 64.62 175 LYS A O 1
ATOM 1443 N N . GLU A 1 176 ? 27.973 7.206 -5.365 1.00 66.88 176 GLU A N 1
ATOM 1444 C CA . GLU A 1 176 ? 28.093 6.048 -4.476 1.00 66.88 176 GLU A CA 1
ATOM 1445 C C . GLU A 1 176 ? 27.439 4.793 -5.093 1.00 66.88 176 GLU A C 1
ATOM 1447 O O . GLU A 1 176 ? 26.452 4.915 -5.827 1.00 66.88 176 GLU A O 1
ATOM 1452 N N . PRO A 1 177 ? 27.929 3.572 -4.794 1.00 68.81 177 PRO A N 1
ATOM 1453 C CA . PRO A 1 177 ? 27.409 2.330 -5.380 1.00 68.81 177 PRO A CA 1
ATOM 1454 C C . PRO A 1 177 ? 25.890 2.146 -5.247 1.00 68.81 177 PRO A C 1
ATOM 1456 O O . PRO A 1 177 ? 25.253 1.637 -6.163 1.00 68.81 177 PRO A O 1
ATOM 1459 N N . VAL A 1 178 ? 25.306 2.595 -4.134 1.00 68.38 178 VAL A N 1
ATOM 1460 C CA . VAL A 1 178 ? 23.860 2.522 -3.862 1.00 68.38 178 VAL A CA 1
ATOM 1461 C C . VAL A 1 178 ? 23.074 3.415 -4.824 1.00 68.38 178 VAL A C 1
ATOM 1463 O O . VAL A 1 178 ? 22.103 2.974 -5.429 1.00 68.38 178 VAL A O 1
ATOM 1466 N N . VAL A 1 179 ? 23.542 4.644 -5.042 1.00 70.94 179 VAL A N 1
ATOM 1467 C CA . VAL A 1 179 ? 22.910 5.600 -5.962 1.00 70.94 179 VAL A CA 1
ATOM 1468 C C . VAL A 1 179 ? 23.065 5.150 -7.418 1.00 70.94 179 VAL A C 1
ATOM 1470 O O . VAL A 1 179 ? 22.156 5.325 -8.228 1.00 70.94 179 VAL A O 1
ATOM 1473 N N . LYS A 1 180 ? 24.200 4.524 -7.758 1.00 72.69 180 LYS A N 1
ATOM 1474 C CA . LYS A 1 180 ? 24.404 3.882 -9.067 1.00 72.69 180 LYS A CA 1
ATOM 1475 C C . LYS A 1 180 ? 23.418 2.734 -9.287 1.00 72.69 180 LYS A C 1
ATOM 1477 O O . LYS A 1 180 ? 22.819 2.657 -10.355 1.00 72.69 180 LYS A O 1
ATOM 1482 N N . PHE A 1 181 ? 23.226 1.883 -8.280 1.00 74.75 181 PHE A N 1
ATOM 1483 C CA . PHE A 1 181 ? 22.284 0.766 -8.337 1.00 74.75 181 PHE A CA 1
ATOM 1484 C C . PHE A 1 181 ? 20.841 1.251 -8.519 1.00 74.75 181 PHE A C 1
ATOM 1486 O O . PHE A 1 181 ? 20.144 0.758 -9.401 1.00 74.75 181 PHE A O 1
ATOM 1493 N N . GLU A 1 182 ? 20.406 2.243 -7.734 1.00 74.88 182 GLU A N 1
ATOM 1494 C CA . GLU A 1 182 ? 19.069 2.839 -7.853 1.00 74.88 182 GLU A CA 1
ATOM 1495 C C . GLU A 1 182 ? 18.832 3.401 -9.262 1.00 74.88 182 GLU A C 1
ATOM 1497 O O . GLU A 1 182 ? 17.806 3.123 -9.881 1.00 74.88 182 GLU A O 1
ATOM 1502 N N . ALA A 1 183 ? 19.808 4.132 -9.812 1.00 74.31 183 ALA A N 1
ATOM 1503 C CA . ALA A 1 183 ? 19.715 4.681 -11.161 1.00 74.31 183 ALA A CA 1
ATOM 1504 C C . ALA A 1 183 ? 19.575 3.582 -12.231 1.00 74.31 183 ALA A C 1
ATOM 1506 O O . ALA A 1 183 ? 18.722 3.699 -13.109 1.00 74.31 183 ALA A O 1
ATOM 1507 N N . GLN A 1 184 ? 20.361 2.502 -12.139 1.00 76.50 184 GLN A N 1
ATOM 1508 C CA . GLN A 1 184 ? 20.281 1.360 -13.063 1.00 76.50 184 GLN A CA 1
ATOM 1509 C C . GLN A 1 184 ? 18.965 0.577 -12.920 1.00 76.50 184 GLN A C 1
ATOM 1511 O O . GLN A 1 184 ? 18.424 0.064 -13.899 1.00 76.50 184 GLN A O 1
ATOM 1516 N N . LEU A 1 185 ? 18.422 0.496 -11.706 1.00 78.38 185 LEU A N 1
ATOM 1517 C CA . LEU A 1 185 ? 17.138 -0.142 -11.438 1.00 78.38 185 LEU A CA 1
ATOM 1518 C C . LEU A 1 185 ? 15.977 0.667 -12.032 1.00 78.38 185 LEU A C 1
ATOM 1520 O O . LEU A 1 185 ? 15.148 0.113 -12.752 1.00 78.38 185 LEU A O 1
ATOM 1524 N N . ILE A 1 186 ? 15.948 1.981 -11.792 1.00 76.81 186 ILE A N 1
ATOM 1525 C CA . ILE A 1 186 ? 15.000 2.900 -12.435 1.00 76.81 186 ILE A CA 1
ATOM 1526 C C . ILE A 1 186 ? 15.139 2.813 -13.961 1.00 76.81 186 ILE A C 1
ATOM 1528 O O . ILE A 1 186 ? 14.137 2.781 -14.677 1.00 76.81 186 ILE A O 1
ATOM 1532 N N . GLU A 1 187 ? 16.371 2.712 -14.473 1.00 76.38 187 GLU A N 1
ATOM 1533 C CA . GLU A 1 187 ? 16.634 2.567 -15.902 1.00 76.38 187 GLU A CA 1
ATOM 1534 C C . GLU A 1 187 ? 15.955 1.325 -16.489 1.00 76.38 187 GLU A C 1
ATOM 1536 O O . GLU A 1 187 ? 15.200 1.424 -17.466 1.00 76.38 187 GLU A O 1
ATOM 1541 N N . TYR A 1 188 ? 16.178 0.177 -15.848 1.00 80.44 188 TYR A N 1
ATOM 1542 C CA . TYR A 1 188 ? 15.531 -1.075 -16.204 1.00 80.44 188 TYR A CA 1
ATOM 1543 C C . TYR A 1 188 ? 14.008 -0.948 -16.159 1.00 80.44 188 TYR A C 1
ATOM 1545 O O . TYR A 1 188 ? 13.344 -1.336 -17.113 1.00 80.44 188 TYR A O 1
ATOM 1553 N N . LEU A 1 189 ? 13.444 -0.365 -15.100 1.00 77.62 189 LEU A N 1
ATOM 1554 C CA . LEU A 1 189 ? 11.995 -0.307 -14.885 1.00 77.62 189 LEU A CA 1
ATOM 1555 C C . LEU A 1 189 ? 11.279 0.595 -15.887 1.00 77.62 189 LEU A C 1
ATOM 1557 O O . LEU A 1 189 ? 10.215 0.230 -16.387 1.00 77.62 189 LEU A O 1
ATOM 1561 N N . VAL A 1 190 ? 11.869 1.733 -16.254 1.00 72.75 190 VAL A N 1
ATOM 1562 C CA . VAL A 1 190 ? 11.311 2.586 -17.312 1.00 72.75 190 VAL A CA 1
ATOM 1563 C C . VAL A 1 190 ? 11.346 1.868 -18.667 1.00 72.75 190 VAL A C 1
ATOM 1565 O O . VAL A 1 190 ? 10.372 1.932 -19.414 1.00 72.75 190 VAL A O 1
ATOM 1568 N N . GLY A 1 191 ? 12.432 1.149 -18.980 1.00 74.12 191 GLY A N 1
ATOM 1569 C CA . GLY A 1 191 ? 12.514 0.339 -20.203 1.00 74.12 191 GLY A CA 1
ATOM 1570 C C . GLY A 1 191 ? 11.531 -0.838 -20.197 1.00 74.12 191 GLY A C 1
ATOM 1571 O O . GLY A 1 191 ? 10.824 -1.072 -21.176 1.00 74.12 191 GLY A O 1
ATOM 1572 N N . TYR A 1 192 ? 11.427 -1.531 -19.064 1.00 75.38 192 TYR A N 1
ATOM 1573 C CA . TYR A 1 192 ? 10.496 -2.630 -18.822 1.00 75.38 192 TYR A CA 1
ATOM 1574 C C . TYR A 1 192 ? 9.044 -2.180 -19.013 1.00 75.38 192 TYR A C 1
ATOM 1576 O O . TYR A 1 192 ? 8.277 -2.853 -19.696 1.00 75.38 192 TYR A O 1
ATOM 1584 N N . SER A 1 193 ? 8.693 -0.999 -18.502 1.00 71.56 193 SER A N 1
ATOM 1585 C CA . SER A 1 193 ? 7.357 -0.406 -18.640 1.00 71.56 193 SER A CA 1
ATOM 1586 C C . SER A 1 193 ? 6.972 -0.106 -20.087 1.00 71.56 193 SER A C 1
ATOM 1588 O O . SER A 1 193 ? 5.801 -0.222 -20.444 1.00 71.56 193 SER A O 1
ATOM 1590 N N . ALA A 1 194 ? 7.948 0.250 -20.926 1.00 67.81 194 ALA A N 1
ATOM 1591 C CA . ALA A 1 194 ? 7.729 0.500 -22.346 1.00 67.81 194 ALA A CA 1
ATOM 1592 C C . ALA A 1 194 ? 7.538 -0.796 -23.159 1.00 67.81 194 ALA A C 1
ATOM 1594 O O . ALA A 1 194 ? 6.836 -0.782 -24.164 1.00 67.81 194 ALA A O 1
ATOM 1595 N N . GLN A 1 195 ? 8.154 -1.909 -22.737 1.00 65.94 195 GLN A N 1
ATOM 1596 C CA . GLN A 1 195 ? 8.188 -3.169 -23.501 1.00 65.94 195 GLN A CA 1
ATOM 1597 C C . GLN A 1 195 ? 7.216 -4.250 -22.995 1.00 65.94 195 GLN A C 1
ATOM 1599 O O . GLN A 1 195 ? 6.763 -5.077 -23.780 1.00 65.94 195 GLN A O 1
ATOM 1604 N N . ARG A 1 196 ? 6.915 -4.283 -21.692 1.00 62.44 196 ARG A N 1
ATOM 1605 C CA . ARG A 1 196 ? 6.073 -5.292 -21.013 1.00 62.44 196 ARG A CA 1
ATOM 1606 C C . ARG A 1 196 ? 4.986 -4.627 -20.168 1.00 62.44 196 ARG A C 1
ATOM 1608 O O . ARG A 1 196 ? 4.773 -4.967 -19.005 1.00 62.44 196 ARG A O 1
ATOM 1615 N N . GLY A 1 197 ? 4.334 -3.632 -20.765 1.00 65.38 197 GLY A N 1
ATOM 1616 C CA . GLY A 1 197 ? 3.512 -2.654 -20.066 1.00 65.38 197 GLY A CA 1
ATOM 1617 C C . GLY A 1 197 ? 2.356 -3.217 -19.235 1.00 65.38 197 GLY A C 1
ATOM 1618 O O . GLY A 1 197 ? 1.967 -2.555 -18.277 1.00 65.38 197 GLY A O 1
ATOM 1619 N N . ASP A 1 198 ? 1.813 -4.388 -19.555 1.00 77.31 198 ASP A N 1
ATOM 1620 C CA . ASP A 1 198 ? 0.592 -4.886 -18.901 1.00 77.31 198 ASP A CA 1
ATOM 1621 C C . ASP A 1 198 ? 0.818 -5.282 -17.439 1.00 77.31 198 ASP A C 1
ATOM 1623 O O . ASP A 1 198 ? -0.104 -5.212 -16.641 1.00 77.31 198 ASP A O 1
ATOM 1627 N N . LYS A 1 199 ? 2.056 -5.622 -17.057 1.00 86.81 199 LYS A N 1
ATOM 1628 C CA . LYS A 1 199 ? 2.415 -5.967 -15.671 1.00 86.81 199 LYS A CA 1
ATOM 1629 C C . LYS A 1 199 ? 2.758 -4.761 -14.796 1.00 86.81 199 LYS A C 1
ATOM 1631 O O . LYS A 1 199 ? 3.012 -4.928 -13.603 1.00 86.81 199 LYS A O 1
ATOM 1636 N N . VAL A 1 200 ? 2.872 -3.570 -15.384 1.00 89.19 200 VAL A N 1
ATOM 1637 C CA . VAL A 1 200 ? 3.293 -2.367 -14.662 1.00 89.19 200 VAL A CA 1
ATOM 1638 C C . VAL A 1 200 ? 2.073 -1.547 -14.280 1.00 89.19 200 VAL A C 1
ATOM 1640 O O . VAL A 1 200 ? 1.401 -0.999 -15.154 1.00 89.19 200 VAL A O 1
ATOM 1643 N N . ILE A 1 201 ? 1.840 -1.425 -12.975 1.00 91.69 201 ILE A N 1
ATOM 1644 C CA . ILE A 1 201 ? 0.743 -0.654 -12.395 1.00 91.69 201 ILE A CA 1
ATOM 1645 C C . ILE A 1 201 ? 1.320 0.626 -11.780 1.00 91.69 201 ILE A C 1
ATOM 1647 O O . ILE A 1 201 ? 1.955 0.576 -10.722 1.00 91.69 201 ILE A O 1
ATOM 1651 N N . PRO A 1 202 ? 1.151 1.787 -12.429 1.00 92.81 202 PRO A N 1
ATOM 1652 C CA . PRO A 1 202 ? 1.474 3.058 -11.804 1.00 92.81 202 PRO A CA 1
ATOM 1653 C C . PRO A 1 202 ? 0.477 3.377 -10.686 1.00 92.81 202 PRO A C 1
ATOM 1655 O O . PRO A 1 202 ? -0.735 3.238 -10.851 1.00 92.81 202 PRO A O 1
ATOM 1658 N N . ILE A 1 203 ? 0.994 3.862 -9.562 1.00 95.25 203 ILE A N 1
ATOM 1659 C CA . ILE A 1 203 ? 0.205 4.531 -8.530 1.00 95.25 203 ILE A CA 1
ATOM 1660 C C . ILE A 1 203 ? 0.747 5.945 -8.341 1.00 95.25 203 ILE A C 1
ATOM 1662 O O . ILE A 1 203 ? 1.956 6.160 -8.407 1.00 95.25 203 ILE A O 1
ATOM 1666 N N . LEU A 1 204 ? -0.131 6.916 -8.126 1.00 94.56 204 LEU A N 1
ATOM 1667 C CA . LEU A 1 204 ? 0.244 8.298 -7.849 1.00 94.56 204 LEU A CA 1
ATOM 1668 C C . LEU A 1 204 ? 0.111 8.549 -6.349 1.00 94.56 204 LEU A C 1
ATOM 1670 O O . LEU A 1 204 ? -0.980 8.427 -5.802 1.00 94.56 204 LEU A O 1
ATOM 1674 N N . LEU A 1 205 ? 1.221 8.879 -5.692 1.00 93.19 205 LEU A N 1
ATOM 1675 C CA . LEU A 1 205 ? 1.254 9.177 -4.259 1.00 93.19 205 LEU A CA 1
ATOM 1676 C C . LEU A 1 205 ? 1.391 10.680 -3.983 1.00 93.19 205 LEU A C 1
ATOM 1678 O O . LEU A 1 205 ? 0.861 11.180 -2.996 1.00 93.19 205 LEU A O 1
ATOM 1682 N N . GLU A 1 206 ? 2.094 11.409 -4.849 1.00 90.56 206 GLU A N 1
ATOM 1683 C CA . GLU A 1 206 ? 2.344 12.839 -4.676 1.00 90.56 206 GLU A CA 1
ATOM 1684 C C . GLU A 1 206 ? 2.355 13.571 -6.025 1.00 90.56 206 GLU A C 1
ATOM 1686 O O . GLU A 1 206 ? 3.005 13.131 -6.976 1.00 90.56 206 GLU A O 1
ATOM 1691 N N . GLY A 1 207 ? 1.708 14.740 -6.069 1.00 90.25 207 GLY A N 1
ATOM 1692 C CA . GLY A 1 207 ? 1.689 15.633 -7.230 1.00 90.25 207 GLY A CA 1
ATOM 1693 C C . GLY A 1 207 ? 0.589 15.297 -8.234 1.00 90.25 207 GLY A C 1
ATOM 1694 O O . GLY A 1 207 ? -0.371 14.598 -7.921 1.00 90.25 207 GLY A O 1
ATOM 1695 N N . THR A 1 208 ? 0.702 15.834 -9.447 1.00 93.81 208 THR A N 1
ATOM 1696 C CA . THR A 1 208 ? -0.112 15.400 -10.597 1.00 93.81 208 THR A CA 1
ATOM 1697 C C . THR A 1 208 ? 0.577 14.252 -11.348 1.00 93.81 208 THR A C 1
ATOM 1699 O O . THR A 1 208 ? 1.768 14.011 -11.133 1.00 93.81 208 THR A O 1
ATOM 1702 N N . PRO A 1 209 ? -0.101 13.558 -12.281 1.00 92.25 209 PRO A N 1
ATOM 1703 C CA . PRO A 1 209 ? 0.549 12.560 -13.136 1.00 92.25 209 PRO A CA 1
ATOM 1704 C C . PRO A 1 209 ? 1.786 13.101 -13.869 1.00 92.25 209 PRO A C 1
ATOM 1706 O O . PRO A 1 209 ? 2.780 12.397 -14.037 1.00 92.25 209 PRO A O 1
ATOM 1709 N N . GLU A 1 210 ? 1.769 14.369 -14.277 1.00 93.62 210 GLU A N 1
ATOM 1710 C CA . GLU A 1 210 ? 2.886 15.028 -14.954 1.00 93.62 210 GLU A CA 1
ATOM 1711 C C . GLU A 1 210 ? 4.065 15.303 -14.021 1.00 93.62 210 GLU A C 1
ATOM 1713 O O . GLU A 1 210 ? 5.204 15.317 -14.488 1.00 93.62 210 GLU A O 1
ATOM 1718 N N . GLU A 1 211 ? 3.792 15.506 -12.733 1.00 93.56 211 GLU A N 1
ATOM 1719 C CA . GLU A 1 211 ? 4.784 15.797 -11.697 1.00 93.56 211 GLU A CA 1
ATOM 1720 C C . GLU A 1 211 ? 5.327 14.535 -11.015 1.00 93.56 211 GLU A C 1
ATOM 1722 O O . GLU A 1 211 ? 6.456 14.552 -10.533 1.00 93.56 211 GLU A O 1
ATOM 1727 N N . GLY A 1 212 ? 4.540 13.457 -10.959 1.00 91.19 212 GLY A N 1
ATOM 1728 C CA . GLY A 1 212 ? 4.868 12.245 -10.206 1.00 91.19 212 GLY A CA 1
ATOM 1729 C C . GLY A 1 212 ? 5.222 11.026 -11.059 1.00 91.19 212 GLY A C 1
ATOM 1730 O O . GLY A 1 212 ? 5.907 10.123 -10.577 1.00 91.19 212 GLY A O 1
ATOM 1731 N N . LEU A 1 213 ? 4.787 10.977 -12.327 1.00 91.12 213 LEU A N 1
ATOM 1732 C CA . LEU A 1 213 ? 4.967 9.806 -13.190 1.00 91.12 213 LEU A CA 1
ATOM 1733 C C . LEU A 1 213 ? 5.860 10.100 -14.412 1.00 91.12 213 LEU A C 1
ATOM 1735 O O . LEU A 1 213 ? 5.670 11.103 -15.117 1.00 91.12 213 LEU A O 1
ATOM 1739 N N . PRO A 1 214 ? 6.810 9.194 -14.732 1.00 88.38 214 PRO A N 1
ATOM 1740 C CA . PRO A 1 214 ? 7.563 9.231 -15.983 1.00 88.38 214 PRO A CA 1
ATOM 1741 C C . PRO A 1 214 ? 6.644 9.266 -17.202 1.00 88.38 214 PRO A C 1
ATOM 1743 O O . PRO A 1 214 ? 5.615 8.593 -17.225 1.00 88.38 214 PRO A O 1
ATOM 1746 N N . PHE A 1 215 ? 7.059 9.976 -18.257 1.00 86.19 215 PHE A N 1
ATOM 1747 C CA . PHE A 1 215 ? 6.274 10.149 -19.488 1.00 86.19 215 PHE A CA 1
ATOM 1748 C C . PHE A 1 215 ? 5.705 8.834 -20.050 1.00 86.19 215 PHE A C 1
ATOM 1750 O O . PHE A 1 215 ? 4.548 8.793 -20.452 1.00 86.19 215 PHE A O 1
ATOM 1757 N N . MET A 1 216 ? 6.478 7.744 -19.998 1.00 84.56 216 MET A N 1
ATOM 1758 C CA . MET A 1 216 ? 6.075 6.422 -20.502 1.00 84.56 216 MET A CA 1
ATOM 1759 C C . MET A 1 216 ? 4.915 5.776 -19.722 1.00 84.56 216 MET A C 1
ATOM 1761 O O . MET A 1 216 ? 4.246 4.894 -20.254 1.00 84.56 216 MET A O 1
ATOM 1765 N N . LEU A 1 217 ? 4.684 6.182 -18.469 1.00 87.19 217 LEU A N 1
ATOM 1766 C CA . LEU A 1 217 ? 3.614 5.656 -17.615 1.00 87.19 217 LEU A CA 1
ATOM 1767 C C . LEU A 1 217 ? 2.349 6.519 -17.643 1.00 87.19 217 LEU A C 1
ATOM 1769 O O . LEU A 1 217 ? 1.289 6.024 -17.284 1.00 87.19 217 LEU A O 1
ATOM 1773 N N . ARG A 1 218 ? 2.426 7.774 -18.103 1.00 86.38 218 ARG A N 1
ATOM 1774 C CA . ARG A 1 218 ? 1.278 8.700 -18.123 1.00 86.38 218 ARG A CA 1
ATOM 1775 C C . ARG A 1 218 ? 0.083 8.218 -18.960 1.00 86.38 218 ARG A C 1
ATOM 1777 O O . ARG A 1 218 ? -1.039 8.483 -18.549 1.00 86.38 218 ARG A O 1
ATOM 1784 N N . PRO A 1 219 ? 0.264 7.511 -20.096 1.00 86.31 219 PRO A N 1
ATOM 1785 C CA . PRO A 1 219 ? -0.869 6.969 -20.849 1.00 86.31 219 PRO A CA 1
ATOM 1786 C C . PRO A 1 219 ? -1.557 5.772 -20.178 1.00 86.31 219 PRO A C 1
ATOM 1788 O O . PRO A 1 219 ? -2.601 5.335 -20.656 1.00 86.31 219 PRO A O 1
ATOM 1791 N N . LYS A 1 220 ? -0.965 5.186 -19.129 1.00 86.50 220 LYS A N 1
ATOM 1792 C CA . LYS A 1 220 ? -1.536 4.032 -18.429 1.00 86.50 220 LYS A CA 1
ATOM 1793 C C . LYS A 1 220 ? -2.550 4.493 -17.393 1.00 86.50 220 LYS A C 1
ATOM 1795 O O . LYS A 1 220 ? -2.372 5.526 -16.753 1.00 86.50 220 LYS A O 1
ATOM 1800 N N . VAL A 1 221 ? -3.581 3.677 -17.192 1.00 89.44 221 VAL A N 1
ATOM 1801 C CA . VAL A 1 221 ? -4.470 3.829 -16.038 1.00 89.44 221 VAL A CA 1
ATOM 1802 C C . VAL A 1 221 ? -3.635 3.638 -14.772 1.00 89.44 221 VAL A C 1
ATOM 1804 O O . VAL A 1 221 ? -2.857 2.688 -14.680 1.00 89.44 221 VAL A O 1
ATOM 1807 N N . PHE A 1 222 ? -3.772 4.568 -13.832 1.00 92.00 222 PHE A N 1
ATOM 1808 C CA . PHE A 1 222 ? -3.082 4.563 -12.547 1.00 92.00 222 PHE A CA 1
ATOM 1809 C C . PHE A 1 222 ? -4.094 4.662 -11.408 1.00 92.00 222 PHE A C 1
ATOM 1811 O O . PHE A 1 222 ? -5.225 5.108 -11.609 1.00 92.00 222 PHE A O 1
ATOM 1818 N N . ILE A 1 223 ? -3.666 4.271 -10.211 1.00 93.56 223 ILE A N 1
ATOM 1819 C CA . ILE A 1 223 ? -4.450 4.434 -8.982 1.00 93.56 223 ILE A CA 1
ATOM 1820 C C . ILE A 1 223 ? -3.950 5.676 -8.250 1.00 93.56 223 ILE A C 1
ATOM 1822 O O . ILE A 1 223 ? -2.746 5.830 -8.043 1.00 93.56 223 ILE A O 1
ATOM 1826 N N . ASP A 1 224 ? -4.861 6.576 -7.887 1.00 93.56 224 ASP A N 1
ATOM 1827 C CA . ASP A 1 224 ? -4.525 7.863 -7.277 1.00 93.56 224 ASP A CA 1
ATOM 1828 C C . ASP A 1 224 ? -4.688 7.818 -5.753 1.00 93.56 224 ASP A C 1
ATOM 1830 O O . ASP A 1 224 ? -5.767 8.056 -5.213 1.00 93.56 224 ASP A O 1
ATOM 1834 N N . PHE A 1 225 ? -3.585 7.556 -5.053 1.00 93.31 225 PHE A N 1
ATOM 1835 C CA . PHE A 1 225 ? -3.509 7.619 -3.593 1.00 93.31 225 PHE A CA 1
ATOM 1836 C C . PHE A 1 225 ? -3.315 9.050 -3.071 1.00 93.31 225 PHE A C 1
ATOM 1838 O O . PHE A 1 225 ? -3.297 9.249 -1.861 1.00 93.31 225 PHE A O 1
ATOM 1845 N N . SER A 1 226 ? -3.165 10.056 -3.943 1.00 86.06 226 SER A N 1
ATOM 1846 C CA . SER A 1 226 ? -2.950 11.439 -3.505 1.00 86.06 226 SER A CA 1
ATOM 1847 C C . SER A 1 226 ? -4.243 12.147 -3.083 1.00 86.06 226 SER A C 1
ATOM 1849 O O . SER A 1 226 ? -4.183 13.159 -2.387 1.00 86.06 226 SER A O 1
ATOM 1851 N N . ARG A 1 227 ? -5.413 11.643 -3.506 1.00 81.00 227 ARG A N 1
ATOM 1852 C CA . ARG A 1 227 ? -6.715 12.323 -3.336 1.00 81.00 227 ARG A CA 1
ATOM 1853 C C . ARG A 1 227 ? -7.836 11.455 -2.755 1.00 81.00 227 ARG A C 1
ATOM 1855 O O . ARG A 1 227 ? -8.832 12.017 -2.303 1.00 81.00 227 ARG A O 1
ATOM 1862 N N . GLY A 1 228 ? -7.722 10.129 -2.824 1.00 79.06 228 GLY A N 1
ATOM 1863 C CA . GLY A 1 228 ? -8.747 9.182 -2.366 1.00 79.06 228 GLY A CA 1
ATOM 1864 C C . GLY A 1 228 ? -8.543 8.706 -0.927 1.00 79.06 228 GLY A C 1
ATOM 1865 O O . GLY A 1 228 ? -7.502 8.950 -0.330 1.00 79.06 228 GLY A O 1
ATOM 1866 N N . ASP A 1 229 ? -9.529 7.986 -0.377 1.00 89.44 229 ASP A N 1
ATOM 1867 C CA . ASP A 1 229 ? -9.338 7.259 0.883 1.00 89.44 229 ASP A CA 1
ATOM 1868 C C . ASP A 1 229 ? -8.338 6.116 0.662 1.00 89.44 229 ASP A C 1
ATOM 1870 O O . ASP A 1 229 ? -8.564 5.233 -0.170 1.00 89.44 229 ASP A O 1
ATOM 1874 N N . TYR A 1 230 ? -7.246 6.120 1.429 1.00 91.19 230 TYR A N 1
ATOM 1875 C CA . TYR A 1 230 ? -6.166 5.138 1.316 1.00 91.19 230 TYR A CA 1
ATOM 1876 C C . TYR A 1 230 ? -6.645 3.680 1.217 1.00 91.19 230 TYR A C 1
ATOM 1878 O O . TYR A 1 230 ? -6.151 2.917 0.385 1.00 91.19 230 TYR A O 1
ATOM 1886 N N . PHE A 1 231 ? -7.595 3.265 2.059 1.00 93.94 231 PHE A N 1
ATOM 1887 C CA . PHE A 1 231 ? -8.025 1.868 2.111 1.00 93.94 231 PHE A CA 1
ATOM 1888 C C . PHE A 1 231 ? -8.987 1.522 0.976 1.00 93.94 231 PHE A C 1
ATOM 1890 O O . PHE A 1 231 ? -8.983 0.384 0.511 1.00 93.94 231 PHE A O 1
ATOM 1897 N N . GLU A 1 232 ? -9.779 2.482 0.497 1.00 93.88 232 GLU A N 1
ATOM 1898 C CA . GLU A 1 232 ? -10.574 2.298 -0.718 1.00 93.88 232 GLU A CA 1
ATOM 1899 C C . GLU A 1 232 ? -9.672 2.077 -1.939 1.00 93.88 232 GLU A C 1
ATOM 1901 O O . GLU A 1 232 ? -9.861 1.107 -2.678 1.00 93.88 232 GLU A O 1
ATOM 1906 N N . GLU A 1 233 ? -8.671 2.939 -2.133 1.00 95.12 233 GLU A N 1
ATOM 1907 C CA . GLU A 1 233 ? -7.718 2.816 -3.242 1.00 95.12 233 GLU A CA 1
ATOM 1908 C C . GLU A 1 233 ? -6.885 1.532 -3.134 1.00 95.12 233 GLU A C 1
ATOM 1910 O O . GLU A 1 233 ? -6.628 0.857 -4.132 1.00 95.12 233 GLU A O 1
ATOM 1915 N N . LEU A 1 234 ? -6.548 1.112 -1.912 1.00 96.00 234 LEU A N 1
ATOM 1916 C CA . LEU A 1 234 ? -5.887 -0.165 -1.665 1.00 96.00 234 LEU A CA 1
ATOM 1917 C C . LEU A 1 234 ? -6.769 -1.368 -2.038 1.00 96.00 234 LEU A C 1
ATOM 1919 O O . LEU A 1 234 ? -6.268 -2.327 -2.622 1.00 96.00 234 LEU A O 1
ATOM 1923 N N . LEU A 1 235 ? -8.075 -1.333 -1.748 1.00 96.94 235 LEU A N 1
ATOM 1924 C CA . LEU A 1 235 ? -9.007 -2.389 -2.167 1.00 96.94 235 LEU A CA 1
ATOM 1925 C C . LEU A 1 235 ? -9.133 -2.468 -3.693 1.00 96.94 235 LEU A C 1
ATOM 1927 O O . LEU A 1 235 ? -9.154 -3.573 -4.239 1.00 96.94 235 LEU A O 1
ATOM 1931 N N . LYS A 1 236 ? -9.179 -1.319 -4.382 1.00 95.69 236 LYS A N 1
ATOM 1932 C CA . LYS A 1 236 ? -9.163 -1.261 -5.853 1.00 95.69 236 LYS A CA 1
ATOM 1933 C C . LYS A 1 236 ? -7.875 -1.864 -6.407 1.00 95.69 236 LYS A C 1
ATOM 1935 O O . LYS A 1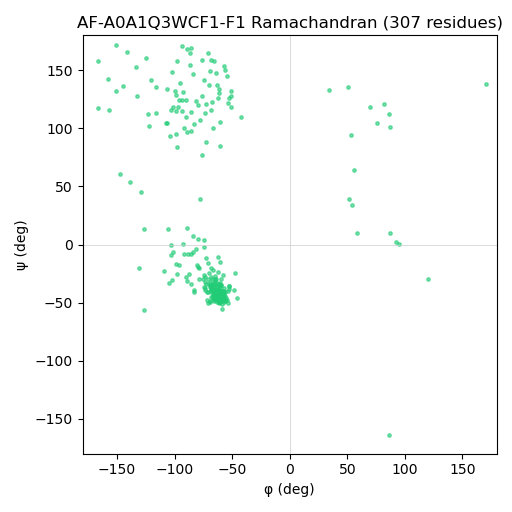 236 ? -7.941 -2.718 -7.281 1.00 95.69 236 LYS A O 1
ATOM 1940 N N . LEU A 1 237 ? -6.722 -1.515 -5.834 1.00 96.19 237 LEU A N 1
ATOM 1941 C CA . LEU A 1 237 ? -5.450 -2.109 -6.235 1.00 96.19 237 LEU A CA 1
ATOM 1942 C C . LEU A 1 237 ? -5.427 -3.624 -6.014 1.00 96.19 237 LEU A C 1
ATOM 1944 O O . LEU A 1 237 ? -4.941 -4.356 -6.866 1.00 96.19 237 LEU A O 1
ATOM 1948 N N . ILE A 1 238 ? -5.950 -4.115 -4.890 1.00 95.88 238 ILE A N 1
ATOM 1949 C CA . ILE A 1 238 ? -6.012 -5.557 -4.613 1.00 95.88 238 ILE A CA 1
ATOM 1950 C C . ILE A 1 238 ? -6.877 -6.274 -5.646 1.00 95.88 238 ILE A C 1
ATOM 1952 O O . ILE A 1 238 ? -6.471 -7.331 -6.126 1.00 95.88 238 ILE A O 1
ATOM 1956 N N . ARG A 1 239 ? -8.031 -5.706 -6.019 1.00 95.25 239 ARG A N 1
ATOM 1957 C CA . ARG A 1 239 ? -8.866 -6.232 -7.110 1.00 95.25 239 ARG A CA 1
ATOM 1958 C C . ARG A 1 239 ? -8.049 -6.381 -8.393 1.00 95.25 239 ARG A C 1
ATOM 1960 O O . ARG A 1 239 ? -8.051 -7.456 -8.987 1.00 95.25 239 ARG A O 1
ATOM 1967 N N . ASP A 1 240 ? -7.346 -5.316 -8.770 1.00 93.75 240 ASP A N 1
ATOM 1968 C CA . ASP A 1 240 ? -6.609 -5.230 -10.028 1.00 93.75 240 ASP A CA 1
ATOM 1969 C C . ASP A 1 240 ? -5.398 -6.184 -10.028 1.00 93.75 240 ASP A C 1
ATOM 1971 O O . ASP A 1 240 ? -5.175 -6.906 -10.995 1.00 93.75 240 ASP A O 1
ATOM 1975 N N . LEU A 1 241 ? -4.664 -6.284 -8.912 1.00 94.12 241 LEU A N 1
ATOM 1976 C CA . LEU A 1 241 ? -3.556 -7.234 -8.757 1.00 94.12 241 LEU A CA 1
ATOM 1977 C C . LEU A 1 241 ? -4.040 -8.686 -8.849 1.00 94.12 241 LEU A C 1
ATOM 1979 O O . LEU A 1 241 ? -3.384 -9.514 -9.477 1.00 94.12 241 LEU A O 1
ATOM 1983 N N . TYR A 1 242 ? -5.188 -9.013 -8.259 1.00 94.62 242 TYR A N 1
ATOM 1984 C CA . TYR A 1 242 ? -5.781 -10.349 -8.359 1.00 94.62 242 TYR A CA 1
ATOM 1985 C C . TYR A 1 242 ? -6.529 -10.618 -9.673 1.00 94.62 242 TYR A C 1
ATOM 1987 O O . TYR A 1 242 ? -7.101 -11.701 -9.809 1.00 94.62 242 TYR A O 1
ATOM 1995 N N . ASP A 1 243 ? -6.497 -9.680 -10.627 1.00 92.44 243 ASP A N 1
ATOM 1996 C CA . ASP A 1 243 ? -7.189 -9.763 -11.920 1.00 92.44 243 ASP A CA 1
ATOM 1997 C C . ASP A 1 243 ? -8.684 -10.107 -11.759 1.00 92.44 243 ASP A C 1
ATOM 1999 O O . ASP A 1 243 ? -9.274 -10.919 -12.476 1.00 92.44 243 ASP A O 1
ATOM 2003 N N . VAL A 1 244 ? -9.312 -9.524 -10.733 1.00 94.06 244 VAL A N 1
ATOM 2004 C CA . VAL A 1 244 ? -10.747 -9.679 -10.491 1.00 94.06 244 VAL A CA 1
ATOM 2005 C C . VAL A 1 244 ? -11.498 -8.706 -11.397 1.00 94.06 244 VAL A C 1
ATOM 2007 O O . VAL A 1 244 ? -11.294 -7.497 -11.326 1.00 94.06 244 VAL A O 1
ATOM 2010 N N . ASP A 1 245 ? -12.406 -9.232 -12.223 1.00 93.88 245 ASP A N 1
ATOM 2011 C CA . ASP A 1 245 ? -13.213 -8.438 -13.159 1.00 93.88 245 ASP A CA 1
ATOM 2012 C C . ASP A 1 245 ? -13.907 -7.255 -12.453 1.00 93.88 245 ASP A C 1
ATOM 2014 O O . ASP A 1 245 ? -14.570 -7.433 -11.431 1.00 93.88 245 ASP A O 1
ATOM 2018 N N . HIS A 1 246 ? -13.814 -6.050 -13.024 1.00 91.00 246 HIS A N 1
ATOM 2019 C CA . HIS A 1 246 ? -14.451 -4.836 -12.488 1.00 91.00 246 HIS A CA 1
ATOM 2020 C C . HIS A 1 246 ? -15.987 -4.925 -12.390 1.00 91.00 246 HIS A C 1
ATOM 2022 O O . HIS A 1 246 ? -16.622 -4.098 -11.742 1.00 91.00 246 HIS A O 1
ATOM 2028 N N . ARG A 1 247 ? -16.613 -5.904 -13.050 1.00 93.94 247 ARG A N 1
ATOM 2029 C CA . ARG A 1 247 ? -18.055 -6.189 -12.983 1.00 93.94 247 ARG A CA 1
ATOM 2030 C C . ARG A 1 247 ? -18.392 -7.222 -11.910 1.00 93.94 247 ARG A C 1
ATOM 2032 O O . ARG A 1 247 ? -19.565 -7.584 -11.771 1.00 93.94 247 ARG A O 1
ATOM 2039 N N . ASP A 1 248 ? -17.400 -7.728 -11.180 1.00 96.25 248 ASP A N 1
ATOM 2040 C CA . ASP A 1 248 ? -17.621 -8.677 -10.102 1.00 96.25 248 ASP A CA 1
ATOM 2041 C C . ASP A 1 248 ? -18.385 -8.009 -8.956 1.00 96.25 248 ASP A C 1
ATOM 2043 O O . ASP A 1 248 ? -17.844 -7.291 -8.114 1.00 96.25 248 ASP A O 1
ATOM 2047 N N . LYS A 1 249 ? -19.692 -8.274 -8.931 1.00 96.50 249 LYS A N 1
ATOM 2048 C CA . LYS A 1 249 ? -20.608 -7.689 -7.953 1.00 96.50 249 LYS A CA 1
ATOM 2049 C C . LYS A 1 249 ? -20.230 -8.047 -6.521 1.00 96.50 249 LYS A C 1
ATOM 2051 O O . LYS A 1 249 ? -20.525 -7.263 -5.628 1.00 96.50 249 LYS A O 1
ATOM 2056 N N . VAL A 1 250 ? -19.616 -9.210 -6.290 1.00 96.31 250 VAL A N 1
ATOM 2057 C CA . VAL A 1 250 ? -19.214 -9.618 -4.942 1.00 96.31 250 VAL A CA 1
ATOM 2058 C C . VAL A 1 250 ? -18.071 -8.726 -4.479 1.00 96.31 250 VAL A C 1
ATOM 2060 O O . VAL A 1 250 ? -18.177 -8.125 -3.412 1.00 96.31 250 VAL A O 1
ATOM 2063 N N . PHE A 1 251 ? -17.035 -8.550 -5.301 1.00 96.44 251 PHE A N 1
ATOM 2064 C CA . PHE A 1 251 ? -15.913 -7.690 -4.926 1.00 96.44 251 PHE A CA 1
ATOM 2065 C C . PHE A 1 251 ? -16.331 -6.221 -4.760 1.00 96.44 251 PHE A C 1
ATOM 2067 O O . PHE A 1 251 ? -15.960 -5.581 -3.776 1.00 96.44 251 PHE A O 1
ATOM 2074 N N . GLU A 1 252 ? -17.183 -5.705 -5.649 1.00 96.25 252 GLU A N 1
ATOM 2075 C CA . GLU A 1 252 ? -17.720 -4.344 -5.520 1.00 96.25 252 GLU A CA 1
ATOM 2076 C C . GLU A 1 252 ? -18.527 -4.160 -4.223 1.00 96.25 252 GLU A C 1
ATOM 2078 O O . GLU A 1 252 ? -18.450 -3.108 -3.587 1.00 96.25 252 GLU A O 1
ATOM 2083 N N . THR A 1 253 ? -19.228 -5.195 -3.736 1.00 97.00 253 THR A N 1
ATOM 2084 C CA . THR A 1 253 ? -19.904 -5.098 -2.429 1.00 97.00 253 THR A CA 1
ATOM 2085 C C . THR A 1 253 ? -18.930 -4.92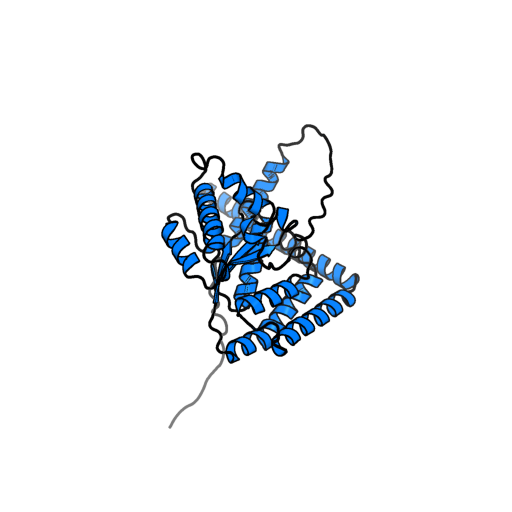9 -1.264 1.00 97.00 253 THR A C 1
ATOM 2087 O O . THR A 1 253 ? -19.285 -4.268 -0.287 1.00 97.00 253 THR A O 1
ATOM 2090 N N . PHE A 1 254 ? -17.706 -5.460 -1.348 1.00 97.19 254 PHE A N 1
ATOM 2091 C CA . PHE A 1 254 ? -16.681 -5.262 -0.320 1.00 97.19 254 PHE A CA 1
ATOM 2092 C C . PHE A 1 254 ? -16.202 -3.811 -0.278 1.00 97.19 254 PHE A C 1
ATOM 2094 O O . PHE A 1 254 ? -16.140 -3.225 0.806 1.00 97.19 254 PHE A O 1
ATOM 2101 N N . ILE A 1 255 ? -15.939 -3.221 -1.448 1.00 95.69 255 ILE A N 1
ATOM 2102 C CA . ILE A 1 255 ? -15.550 -1.811 -1.581 1.00 95.69 255 ILE A CA 1
ATOM 2103 C C . ILE A 1 255 ? -16.664 -0.910 -1.034 1.00 95.69 255 ILE A C 1
ATOM 2105 O O . ILE A 1 255 ? -16.418 -0.067 -0.172 1.00 95.69 255 ILE A O 1
ATOM 2109 N N . GLU A 1 256 ? -17.910 -1.133 -1.452 1.00 95.56 256 GLU A N 1
ATOM 2110 C CA . GLU A 1 256 ? -19.055 -0.339 -0.992 1.00 95.56 256 GLU A CA 1
ATOM 2111 C C . GLU A 1 256 ? -19.327 -0.499 0.510 1.00 95.56 256 GLU A C 1
ATOM 2113 O O . GLU A 1 256 ? -19.687 0.463 1.197 1.00 95.56 256 GLU A O 1
ATOM 2118 N N . ARG A 1 257 ? -19.123 -1.701 1.062 1.00 94.62 257 ARG A N 1
ATOM 2119 C CA . ARG A 1 257 ? -19.230 -1.933 2.507 1.00 94.62 257 ARG A CA 1
ATOM 2120 C C . ARG A 1 257 ? -18.161 -1.156 3.270 1.00 94.62 257 ARG A C 1
ATOM 2122 O O . ARG A 1 257 ? -18.477 -0.568 4.305 1.00 94.62 257 ARG A O 1
ATOM 2129 N N . PHE A 1 258 ? -16.931 -1.122 2.757 1.00 95.44 258 PHE A N 1
ATOM 2130 C CA . PHE A 1 258 ? -15.854 -0.342 3.356 1.00 95.44 258 PHE A CA 1
ATOM 2131 C C . PHE A 1 258 ? -16.129 1.164 3.289 1.00 95.44 258 PHE A C 1
ATOM 2133 O O . PHE A 1 258 ? -16.038 1.831 4.315 1.00 95.44 258 PHE A O 1
ATOM 2140 N N . LYS A 1 259 ? -16.565 1.694 2.139 1.00 93.25 259 LYS A N 1
ATOM 2141 C CA . LYS A 1 259 ? -16.944 3.113 1.989 1.00 93.25 259 LYS A CA 1
ATOM 2142 C C . LYS A 1 259 ? -17.993 3.549 3.005 1.00 93.25 259 LYS A C 1
ATOM 2144 O O . LYS A 1 259 ? -17.835 4.568 3.674 1.00 93.25 259 LYS A O 1
ATOM 2149 N N . LYS A 1 260 ? -19.056 2.751 3.164 1.00 92.06 260 LYS A N 1
ATOM 2150 C CA . LYS A 1 260 ? -20.105 3.013 4.163 1.00 92.06 260 LYS A CA 1
ATOM 2151 C C . LYS A 1 260 ? -19.536 3.015 5.574 1.00 92.06 260 LYS A C 1
ATOM 2153 O O . LYS A 1 260 ? -19.849 3.912 6.350 1.00 92.06 260 LYS A O 1
ATOM 2158 N N . TYR A 1 261 ? -18.689 2.040 5.898 1.00 90.75 261 TYR A N 1
ATOM 2159 C CA . TYR A 1 261 ? -18.014 2.001 7.189 1.00 90.75 261 TYR A CA 1
ATOM 2160 C C . TYR A 1 261 ? -17.151 3.249 7.418 1.00 90.75 261 TYR A C 1
ATOM 2162 O O . TYR A 1 261 ? -17.268 3.872 8.467 1.00 90.75 261 TYR A O 1
ATOM 2170 N N . ALA A 1 262 ? -16.326 3.636 6.444 1.00 87.56 262 ALA A N 1
ATOM 2171 C CA . ALA A 1 262 ? -15.441 4.794 6.527 1.00 87.56 262 ALA A CA 1
ATOM 2172 C C . ALA A 1 262 ? -16.229 6.094 6.758 1.00 87.56 262 ALA A C 1
ATOM 2174 O O . ALA A 1 262 ? -15.884 6.863 7.653 1.00 87.56 262 ALA A O 1
ATOM 2175 N N . ALA A 1 263 ? -17.332 6.293 6.029 1.00 87.06 263 ALA A N 1
ATOM 2176 C CA . ALA A 1 263 ? -18.218 7.442 6.211 1.00 87.06 263 ALA A CA 1
ATOM 2177 C C . ALA A 1 263 ? -18.868 7.468 7.607 1.00 87.06 263 ALA A C 1
ATOM 2179 O O . ALA A 1 263 ? -18.910 8.509 8.261 1.00 87.06 263 ALA A O 1
ATOM 2180 N N . VAL A 1 264 ? -19.344 6.315 8.092 1.00 88.62 264 VAL A N 1
ATOM 2181 C CA . VAL A 1 264 ? -19.941 6.183 9.431 1.00 88.62 264 VAL A CA 1
ATOM 2182 C C . VAL A 1 264 ? -18.898 6.408 10.526 1.00 88.62 264 VAL A C 1
ATOM 2184 O O . VAL A 1 264 ? -19.200 7.073 11.514 1.00 88.62 264 VAL A O 1
ATOM 2187 N N . ALA A 1 265 ? -17.679 5.891 10.367 1.00 84.12 265 ALA A N 1
ATOM 2188 C CA . ALA A 1 265 ? -16.588 6.109 11.310 1.00 84.12 265 ALA A CA 1
ATOM 2189 C C . ALA A 1 265 ? -16.244 7.602 11.408 1.00 84.12 265 ALA A C 1
ATOM 2191 O O . ALA A 1 265 ? -16.247 8.150 12.506 1.00 84.12 265 ALA A O 1
ATOM 2192 N N . ALA A 1 266 ? -16.051 8.280 10.274 1.00 78.75 266 ALA A N 1
ATOM 2193 C CA . ALA A 1 266 ? -15.758 9.712 10.247 1.00 78.75 266 ALA A CA 1
ATOM 2194 C C . ALA A 1 266 ? -16.862 10.554 10.919 1.00 78.75 266 ALA A C 1
ATOM 2196 O O . ALA A 1 266 ? -16.563 11.486 11.663 1.00 78.75 266 ALA A O 1
ATOM 2197 N N . ALA A 1 267 ? -18.136 10.202 10.710 1.00 85.12 267 ALA A N 1
ATOM 2198 C CA . ALA A 1 267 ? -19.273 10.939 11.265 1.00 85.12 267 ALA A CA 1
ATOM 2199 C C . ALA A 1 267 ? -19.487 10.736 12.776 1.00 85.12 267 ALA A C 1
ATOM 2201 O O . ALA A 1 267 ? -20.040 11.618 13.431 1.00 85.12 267 ALA A O 1
ATOM 2202 N N . ASN A 1 268 ? -19.087 9.585 13.328 1.00 86.06 268 ASN A N 1
ATOM 2203 C CA . ASN A 1 268 ? -19.393 9.219 14.716 1.00 86.06 268 ASN A CA 1
ATOM 2204 C C . ASN A 1 268 ? -18.223 9.387 15.689 1.00 86.06 268 ASN A C 1
ATOM 2206 O O . ASN A 1 268 ? -18.441 9.276 16.891 1.00 86.06 268 ASN A O 1
ATOM 2210 N N . ILE A 1 269 ? -17.007 9.666 15.212 1.00 86.31 269 ILE A N 1
ATOM 2211 C CA . ILE A 1 269 ? -15.889 9.970 16.110 1.00 86.31 269 ILE A CA 1
ATOM 2212 C C . ILE A 1 269 ? -16.093 11.374 16.685 1.00 86.31 269 ILE A C 1
ATOM 2214 O O . ILE A 1 269 ? -16.009 12.385 15.976 1.00 86.31 269 ILE A O 1
ATOM 2218 N N . THR A 1 270 ? -16.325 11.440 17.989 1.00 87.56 270 THR A N 1
ATOM 2219 C CA . THR A 1 270 ? -16.497 12.693 18.722 1.00 87.56 270 THR A CA 1
ATOM 2220 C C . THR A 1 270 ? -15.161 13.397 18.966 1.00 87.56 270 THR A C 1
ATOM 2222 O O . THR A 1 270 ? -14.083 12.798 18.962 1.00 87.56 270 THR A O 1
ATOM 2225 N N . GLU A 1 271 ? -15.222 14.705 19.224 1.00 85.88 271 GLU A N 1
ATOM 2226 C CA . GLU A 1 271 ? -14.031 15.480 19.590 1.00 85.88 271 GLU A CA 1
ATOM 2227 C C . GLU A 1 271 ? -13.441 15.040 20.937 1.00 85.88 271 GLU A C 1
ATOM 2229 O O . GLU A 1 271 ? -12.230 15.100 21.143 1.00 85.88 271 GLU A O 1
ATOM 2234 N N . GLN A 1 272 ? -14.291 14.555 21.843 1.00 89.31 272 GLN A N 1
ATOM 2235 C CA . GLN A 1 272 ? -13.858 13.995 23.116 1.00 89.31 272 GLN A CA 1
ATOM 2236 C C . GLN A 1 272 ? -13.049 12.710 22.909 1.00 89.31 272 GLN A C 1
ATOM 2238 O O . GLN A 1 272 ? -11.941 12.616 23.426 1.00 89.31 272 GLN A O 1
ATOM 2243 N N . GLU A 1 273 ? -13.535 11.769 22.096 1.00 87.56 273 GLU A N 1
ATOM 2244 C CA . GLU A 1 273 ? -12.798 10.534 21.787 1.00 87.56 273 GLU A CA 1
ATOM 2245 C C . GLU A 1 273 ? -11.459 10.822 21.098 1.00 87.56 273 GLU A C 1
ATOM 2247 O O . GLU A 1 273 ? -10.457 10.170 21.398 1.00 87.56 273 GLU A O 1
ATOM 2252 N N . ARG A 1 274 ? -11.403 11.834 20.215 1.00 83.56 274 ARG A N 1
ATOM 2253 C CA . ARG A 1 274 ? -10.133 12.293 19.628 1.00 83.56 274 ARG A CA 1
ATOM 2254 C C . ARG A 1 274 ? -9.157 12.766 20.701 1.00 83.56 274 ARG A C 1
ATOM 2256 O O . ARG A 1 274 ? -8.001 12.349 20.681 1.00 83.56 274 ARG A O 1
ATOM 2263 N N . LYS A 1 275 ? -9.606 13.600 21.641 1.00 87.38 275 LYS A N 1
ATOM 2264 C CA . LYS A 1 275 ? -8.763 14.106 22.736 1.00 87.38 275 LYS A CA 1
ATOM 2265 C C . LYS A 1 275 ? -8.307 12.995 23.672 1.00 87.38 275 LYS A C 1
ATOM 2267 O O . LYS A 1 275 ? -7.115 12.889 23.934 1.00 87.38 275 LYS A O 1
ATOM 2272 N N . GLU A 1 276 ? -9.219 12.131 24.107 1.00 91.25 276 GLU A N 1
ATOM 2273 C CA . GLU A 1 276 ? -8.904 10.991 24.972 1.00 91.25 276 GLU A CA 1
ATOM 2274 C C . GLU A 1 276 ? -7.876 10.058 24.322 1.00 91.25 276 GLU A C 1
ATOM 2276 O O . GLU A 1 276 ? -6.936 9.603 24.977 1.00 91.25 276 GLU A O 1
ATOM 2281 N N . PHE A 1 277 ? -8.010 9.813 23.016 1.00 86.62 277 PHE A N 1
ATOM 2282 C CA . PHE A 1 277 ? -7.041 9.033 22.258 1.00 86.62 277 PHE A CA 1
ATOM 2283 C C . PHE A 1 277 ? -5.657 9.697 22.229 1.00 86.62 277 PHE A C 1
ATOM 2285 O O . PHE A 1 277 ? -4.656 9.030 22.501 1.00 86.62 277 PHE A O 1
ATOM 2292 N N . GLN A 1 278 ? -5.589 11.003 21.955 1.00 84.50 278 GLN A N 1
ATOM 2293 C CA . GLN A 1 278 ? -4.324 11.746 21.954 1.00 84.50 278 GLN A CA 1
ATOM 2294 C C . GLN A 1 278 ? -3.670 11.775 23.340 1.00 84.50 278 GLN A C 1
ATOM 2296 O O . GLN A 1 278 ? -2.474 11.518 23.468 1.00 84.50 278 GLN A O 1
ATOM 2301 N N . GLU A 1 279 ? -4.447 12.000 24.400 1.00 88.12 279 GLU A N 1
ATOM 2302 C CA . GLU A 1 279 ? -3.951 11.964 25.777 1.00 88.12 279 GLU A CA 1
ATOM 2303 C C . GLU A 1 279 ? -3.428 10.582 26.168 1.00 88.12 279 GLU A C 1
ATOM 2305 O O . GLU A 1 279 ? -2.384 10.467 26.815 1.00 88.12 279 GLU A O 1
ATOM 2310 N N . LYS A 1 280 ? -4.142 9.518 25.783 1.00 88.50 280 LYS A N 1
ATOM 2311 C CA . LYS A 1 280 ? -3.701 8.144 26.025 1.00 88.50 280 LYS A CA 1
ATOM 2312 C C . LYS A 1 280 ? -2.372 7.870 25.324 1.00 88.50 280 LYS A C 1
ATOM 2314 O O . LYS A 1 280 ? -1.456 7.361 25.966 1.00 88.50 280 LYS A O 1
ATOM 2319 N N . ARG A 1 281 ? -2.239 8.260 24.053 1.00 82.69 281 ARG A N 1
ATOM 2320 C CA . ARG A 1 281 ? -0.980 8.125 23.309 1.00 82.69 281 ARG A CA 1
ATOM 2321 C C . ARG A 1 281 ? 0.156 8.918 23.945 1.00 82.69 281 ARG A C 1
ATOM 2323 O O . ARG A 1 281 ? 1.239 8.373 24.123 1.00 82.69 281 ARG A O 1
ATOM 2330 N N . ALA A 1 282 ? -0.087 10.165 24.343 1.00 84.62 282 ALA A N 1
ATOM 2331 C CA . ALA A 1 282 ? 0.919 10.990 25.011 1.00 84.62 282 ALA A CA 1
ATOM 2332 C C . ALA A 1 282 ? 1.411 10.347 26.321 1.00 84.62 282 ALA A C 1
ATOM 2334 O O . ALA A 1 282 ? 2.608 10.346 26.604 1.00 84.62 282 ALA A O 1
ATOM 2335 N N . LYS A 1 283 ? 0.505 9.735 27.098 1.00 88.25 283 LYS A N 1
ATOM 2336 C CA . LYS A 1 283 ? 0.859 8.981 28.313 1.00 88.25 283 LYS A CA 1
ATOM 2337 C C . LYS A 1 283 ? 1.697 7.737 28.006 1.00 88.25 283 LYS A C 1
ATOM 2339 O O . LYS A 1 283 ? 2.625 7.442 28.754 1.00 88.25 283 LYS A O 1
ATOM 2344 N N . GLU A 1 284 ? 1.380 7.007 26.937 1.00 85.62 284 GLU A N 1
ATOM 2345 C CA . GLU A 1 284 ? 2.152 5.835 26.499 1.00 85.62 284 GLU A CA 1
ATOM 2346 C C . GLU A 1 284 ? 3.568 6.223 26.049 1.00 85.62 284 GLU A C 1
ATOM 2348 O O . GLU A 1 284 ? 4.526 5.568 26.456 1.00 85.62 284 GLU A O 1
ATOM 2353 N N . ILE A 1 285 ? 3.711 7.323 25.303 1.00 81.00 285 ILE A N 1
ATOM 2354 C CA . ILE A 1 285 ? 5.017 7.873 24.902 1.00 81.00 285 ILE A CA 1
ATOM 2355 C C . ILE A 1 285 ? 5.828 8.275 26.136 1.00 81.00 285 ILE A C 1
ATOM 2357 O O . ILE A 1 285 ? 6.956 7.825 26.300 1.00 81.00 285 ILE A O 1
ATOM 2361 N N . LEU A 1 286 ? 5.230 9.030 27.063 1.00 85.00 286 LEU A N 1
ATOM 2362 C CA . LEU A 1 286 ? 5.911 9.448 28.292 1.00 85.00 286 LEU A CA 1
ATOM 2363 C C . LEU A 1 286 ? 6.367 8.251 29.143 1.00 85.00 286 LEU A C 1
ATOM 2365 O O . LEU A 1 286 ? 7.413 8.296 29.791 1.00 85.00 286 LEU A O 1
ATOM 2369 N N . LYS A 1 287 ? 5.579 7.169 29.154 1.00 89.12 287 LYS A N 1
ATOM 2370 C CA . LYS A 1 287 ? 5.944 5.923 29.830 1.00 89.12 287 LYS A CA 1
ATOM 2371 C C . LYS A 1 287 ? 7.160 5.266 29.167 1.00 89.12 287 LYS A C 1
ATOM 2373 O O . LYS A 1 287 ? 8.079 4.883 29.884 1.00 89.12 287 LYS A O 1
ATOM 2378 N N . LEU A 1 288 ? 7.173 5.164 27.838 1.00 82.81 288 LEU A N 1
ATOM 2379 C CA . LEU A 1 288 ? 8.305 4.629 27.074 1.00 82.81 288 LEU A CA 1
ATOM 2380 C C . LEU A 1 288 ? 9.577 5.459 27.286 1.00 82.81 288 LEU A C 1
ATOM 2382 O O . LEU A 1 288 ? 10.630 4.890 27.557 1.00 82.81 288 LEU A O 1
ATOM 2386 N N . ASP A 1 289 ? 9.478 6.789 27.246 1.00 83.69 289 ASP A N 1
ATOM 2387 C CA . ASP A 1 289 ? 10.616 7.685 27.486 1.00 83.69 289 ASP A CA 1
ATOM 2388 C C . ASP A 1 289 ? 11.228 7.460 28.872 1.00 83.69 289 ASP A C 1
ATOM 2390 O O . ASP A 1 289 ? 12.451 7.430 29.033 1.00 83.69 289 ASP A O 1
ATOM 2394 N N . LYS A 1 290 ? 10.376 7.248 29.881 1.00 89.12 290 LYS A N 1
ATOM 2395 C CA . LYS A 1 290 ? 10.821 6.919 31.235 1.00 89.12 290 LYS A CA 1
ATOM 2396 C C . LYS A 1 290 ? 11.537 5.566 31.286 1.00 89.12 290 LYS A C 1
ATOM 2398 O O . LYS A 1 290 ? 12.614 5.493 31.872 1.00 89.12 290 LYS A O 1
ATOM 2403 N N . GLU A 1 291 ? 10.975 4.525 30.670 1.00 89.62 291 GLU A N 1
ATOM 2404 C CA . GLU A 1 291 ? 11.592 3.189 30.606 1.00 89.62 291 GLU A CA 1
ATOM 2405 C C . GLU A 1 291 ? 12.972 3.241 29.925 1.00 89.62 291 GLU A C 1
ATOM 2407 O O . GLU A 1 291 ? 13.947 2.712 30.458 1.00 89.62 291 GLU A O 1
ATOM 2412 N N . VAL A 1 292 ? 13.088 3.960 28.803 1.00 84.25 292 VAL A N 1
ATOM 2413 C CA . VAL A 1 292 ? 14.360 4.155 28.085 1.00 84.25 292 VAL A CA 1
ATOM 2414 C C . VAL A 1 292 ? 15.363 4.950 28.925 1.00 84.25 292 VAL A C 1
ATOM 2416 O O . VAL A 1 292 ? 16.546 4.612 28.965 1.00 84.25 292 VAL A O 1
ATOM 2419 N N . SER A 1 293 ? 14.916 5.996 29.624 1.00 89.31 293 SER A N 1
ATOM 2420 C CA . SER A 1 293 ? 15.779 6.783 30.512 1.00 89.31 293 SER A CA 1
ATOM 2421 C C . SER A 1 293 ? 16.349 5.936 31.654 1.00 89.31 293 SER A C 1
ATOM 2423 O O . SER A 1 293 ? 17.540 6.034 31.956 1.00 89.31 293 SER A O 1
ATOM 2425 N N . GLU A 1 294 ? 15.522 5.098 32.283 1.00 93.25 294 GLU A N 1
ATOM 2426 C CA . GLU A 1 294 ? 15.949 4.177 33.342 1.00 93.25 294 GLU A CA 1
ATOM 2427 C C . GLU A 1 294 ? 16.964 3.145 32.819 1.00 93.25 294 GLU A C 1
ATOM 2429 O O . GLU A 1 294 ? 17.957 2.853 33.493 1.00 93.25 294 GLU A O 1
ATOM 2434 N N . GLU A 1 295 ? 16.766 2.644 31.597 1.00 93.62 295 GLU A N 1
ATOM 2435 C CA . GLU A 1 295 ? 17.685 1.718 30.933 1.00 93.62 295 GLU A CA 1
ATOM 2436 C C . GLU A 1 295 ? 19.048 2.370 30.631 1.00 93.62 295 GLU A C 1
ATOM 2438 O O . GLU A 1 295 ? 20.101 1.813 30.953 1.00 93.62 295 GLU A O 1
ATOM 2443 N N . ILE A 1 296 ? 19.047 3.596 30.094 1.00 93.06 296 ILE A N 1
ATOM 2444 C CA . ILE A 1 296 ? 20.269 4.374 29.839 1.00 93.06 296 ILE A CA 1
ATOM 2445 C C . ILE A 1 296 ? 21.055 4.601 31.137 1.00 93.06 296 ILE A C 1
ATOM 2447 O O . ILE A 1 296 ? 22.285 4.482 31.154 1.00 93.06 296 ILE A O 1
ATOM 2451 N N . ASP A 1 297 ? 20.374 4.913 32.237 1.00 94.69 297 ASP A N 1
ATOM 2452 C CA . ASP A 1 297 ? 21.030 5.122 33.527 1.00 94.69 297 ASP A CA 1
ATOM 2453 C C . ASP A 1 297 ? 21.602 3.826 34.117 1.00 94.69 297 ASP A C 1
ATOM 2455 O O . ASP A 1 297 ? 22.662 3.856 34.754 1.00 94.69 297 ASP A O 1
ATOM 2459 N N . ALA A 1 298 ? 20.965 2.678 33.871 1.00 93.62 298 ALA A N 1
ATOM 2460 C CA . ALA A 1 298 ? 21.532 1.375 34.204 1.00 93.62 298 ALA A CA 1
ATOM 2461 C C . ALA A 1 298 ? 22.831 1.108 33.420 1.00 93.62 298 ALA A C 1
ATOM 2463 O O . ALA A 1 298 ? 23.836 0.725 34.028 1.00 93.62 298 ALA A O 1
ATOM 2464 N N . TYR A 1 299 ? 22.859 1.407 32.115 1.00 92.81 299 TYR A N 1
ATOM 2465 C CA . TYR A 1 299 ? 24.064 1.270 31.287 1.00 92.81 299 TYR A CA 1
ATOM 2466 C C . TYR A 1 299 ? 25.216 2.160 31.761 1.00 92.81 299 TYR A C 1
ATOM 2468 O O . TYR A 1 299 ? 26.352 1.692 31.878 1.00 92.81 299 TYR A O 1
ATOM 2476 N N . LYS A 1 300 ? 24.942 3.423 32.115 1.00 92.44 300 LYS A N 1
ATOM 2477 C CA . LYS A 1 300 ? 25.965 4.325 32.679 1.00 92.44 300 LYS A CA 1
ATOM 2478 C C . LYS A 1 300 ? 26.574 3.755 33.964 1.00 92.44 300 LYS A C 1
ATOM 2480 O O . LYS A 1 300 ? 27.790 3.806 34.141 1.00 92.44 300 LYS A O 1
ATOM 2485 N N . LYS A 1 301 ? 25.748 3.190 34.853 1.00 92.50 301 LYS A N 1
ATOM 2486 C CA . LYS A 1 301 ? 26.211 2.578 36.111 1.00 92.50 301 LYS A CA 1
ATOM 2487 C C . LYS A 1 301 ? 27.078 1.340 35.874 1.00 92.50 301 LYS A C 1
ATOM 2489 O O . LYS A 1 301 ? 28.055 1.155 36.595 1.00 92.50 301 LYS A O 1
ATOM 2494 N N . GLU A 1 302 ? 26.740 0.501 34.894 1.00 91.75 302 GLU A N 1
ATOM 2495 C CA . GLU A 1 302 ? 27.548 -0.675 34.545 1.00 91.75 302 GLU A CA 1
ATOM 2496 C C . GLU A 1 302 ? 28.934 -0.276 34.013 1.00 91.75 302 GLU A C 1
ATOM 2498 O O . GLU A 1 302 ? 29.943 -0.834 34.445 1.00 91.75 302 GLU A O 1
ATOM 2503 N N . LEU A 1 303 ? 28.995 0.723 33.126 1.00 86.94 303 LEU A N 1
ATOM 2504 C CA . LEU A 1 303 ? 30.256 1.218 32.563 1.00 86.94 303 LEU A CA 1
ATOM 2505 C C . LEU A 1 303 ? 31.170 1.832 33.629 1.00 86.94 303 LEU A C 1
ATOM 2507 O O . LEU A 1 303 ? 32.370 1.569 33.627 1.00 86.94 303 LEU A O 1
ATOM 2511 N N . LEU A 1 304 ? 30.605 2.596 34.569 1.00 84.06 304 LEU A N 1
ATOM 2512 C CA . LEU A 1 304 ? 31.368 3.182 35.673 1.00 84.06 304 LEU A CA 1
ATOM 2513 C C . LEU A 1 304 ? 31.964 2.109 36.594 1.00 84.06 304 LEU A C 1
ATOM 2515 O O . LEU A 1 304 ? 33.122 2.233 36.982 1.00 84.06 304 LEU A O 1
ATOM 2519 N N . LYS A 1 305 ? 31.230 1.025 36.883 1.00 79.50 305 LYS A N 1
ATOM 2520 C CA . LYS A 1 305 ? 31.750 -0.095 37.691 1.00 79.50 305 LYS A CA 1
ATOM 2521 C C . LYS A 1 305 ? 32.915 -0.828 37.021 1.00 79.50 305 LYS A C 1
ATOM 2523 O O . LYS A 1 305 ? 33.869 -1.170 37.703 1.00 79.50 305 LYS A O 1
ATOM 2528 N N . LYS A 1 306 ? 32.869 -1.027 35.698 1.00 68.19 306 LYS A N 1
ATOM 2529 C CA . LYS A 1 306 ? 33.960 -1.671 34.938 1.00 68.19 306 LYS A CA 1
ATOM 2530 C C . LYS A 1 306 ? 35.218 -0.806 34.796 1.00 68.19 306 LYS A C 1
ATOM 2532 O O . LYS A 1 306 ? 36.251 -1.331 34.414 1.00 68.19 306 LYS A O 1
ATOM 2537 N N . SER A 1 307 ? 35.133 0.502 35.052 1.00 59.44 307 SER A N 1
ATOM 2538 C CA . SER A 1 307 ? 36.286 1.420 34.996 1.00 59.44 307 SER A CA 1
ATOM 2539 C C . SER A 1 307 ? 37.070 1.531 36.310 1.00 59.44 307 SER A C 1
ATOM 2541 O O . SER A 1 307 ? 38.111 2.181 36.345 1.00 59.44 307 SER A O 1
ATOM 2543 N N . THR A 1 308 ? 36.551 0.932 37.385 1.00 56.75 308 THR A N 1
ATOM 2544 C CA . THR A 1 308 ? 37.151 0.929 38.730 1.00 56.75 308 THR A CA 1
ATOM 2545 C C . THR A 1 308 ? 37.837 -0.390 39.107 1.00 56.75 308 THR A C 1
ATOM 2547 O O . THR A 1 308 ? 38.390 -0.462 40.203 1.00 56.75 308 THR A O 1
ATOM 2550 N N . ASP A 1 309 ? 37.823 -1.378 38.207 1.00 49.56 309 ASP A N 1
ATOM 2551 C CA . ASP A 1 309 ? 38.571 -2.645 38.285 1.00 49.56 309 ASP A CA 1
ATOM 2552 C C . ASP A 1 309 ? 39.766 -2.614 37.314 1.00 49.56 309 ASP A C 1
ATOM 2554 O O . ASP A 1 309 ? 40.831 -3.176 37.661 1.00 49.56 309 ASP A O 1
#

Secondary structure (DSSP, 8-state):
-------------------HHHHHHHHHHHHHHHHHTTS--------------TTSSSS-GGG---HHHHHHHHHHHHHIIIIIHHHHHHTTPPPPEEEEE--SS-HHHHHHHHHHHHHHHHTT-EEEEHHHH--TT--HHHHHHHHHHSSEEEEEE-HHHHHHHH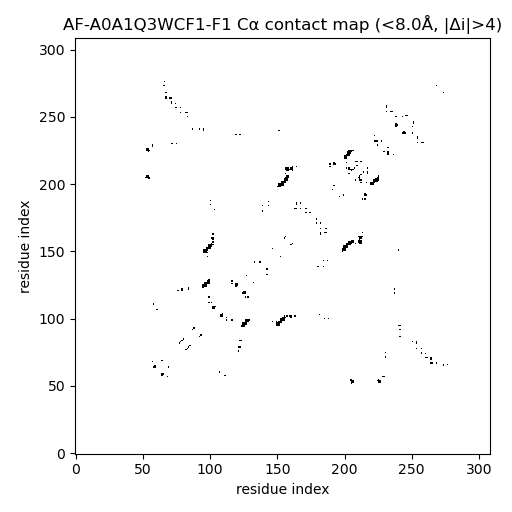HTTS--TTS-HHHHHHHHHHHHHHHHHHHSGGGEEEEE-SS-HHHHS-GGGTTS--EETTTS-HHHHHHHHHHHHTT--TT-HHHHHHHHHHHHHHHHHHHH--HHHHHHHHHHHHHHHHHHHHHHHHHHHHHHHHHHHHT--

Solvent-accessible surface area (backbone atoms only — not comparable to full-atom values): 18393 Å² total; per-residue (Å²): 133,90,82,85,90,86,83,87,88,84,86,87,85,82,76,87,75,78,63,66,74,64,57,56,57,57,55,55,53,54,55,54,54,58,61,61,72,75,74,73,93,75,87,88,84,90,79,86,80,87,67,84,62,62,32,64,65,80,69,36,75,85,84,57,64,50,71,65,54,54,53,45,51,54,50,51,52,50,45,38,67,73,48,49,51,56,51,44,51,74,70,67,57,72,79,42,35,34,29,58,46,69,52,83,93,42,72,63,60,47,49,50,52,52,53,51,43,51,54,42,38,76,72,55,31,48,63,48,42,59,86,79,71,58,52,95,86,62,54,66,70,63,53,53,49,52,54,70,69,32,66,31,35,38,36,50,14,21,50,65,31,26,50,55,65,59,51,68,80,63,81,65,86,88,51,56,71,67,60,41,49,52,52,55,49,53,51,49,51,58,53,43,41,73,75,54,43,89,40,48,43,44,30,37,40,28,75,50,64,85,47,7,35,50,77,85,54,57,87,50,83,60,49,60,47,32,82,52,59,64,68,60,52,49,52,53,48,50,36,57,75,69,68,50,61,94,79,41,63,69,64,51,50,52,54,55,52,48,52,53,49,50,54,51,50,65,73,64,63,49,74,64,58,52,49,53,51,51,52,51,50,51,52,52,51,55,50,50,53,49,54,53,51,55,51,53,53,51,53,52,53,55,55,54,58,66,72,78,114

Radius of gyration: 24.46 Å; Cα contacts (8 Å, |Δi|>4): 264; chains: 1; bounding box: 59×89×62 Å

Mean predicted aligned error: 13.47 Å

Foldseek 3Di:
DDDDDDDDDDDDDPDDDDCVVVLVVVVVVVVVVVVVVPPDPDDDDDDDPPDPFQQLPLCDDPNPHFPLSVLLVVVLLVLLPPAVLVVLVVVVQDAFEEEEAEAPDDVSRVVVVVVLCVSVVSNRHHYDYCVVPDDVVDDLVVVLVVNVVGQAYEYEFDLRLQVLLVCLVDDPPPDDPVSNSSSVVSVSVLVCCQPVVLRYEYEYRGDDCVRGPDPSCSVDDHQYSSHDNNSLSSLVVSCVSSVPDPPPPSSVVSSVVSVVSSVVSVVPCDPVNSVVVVVVVVVVVVVVVVVSVVVVVVVVVVVVVVVVD